Protein AF-A0A1J1AF05-F1 (afdb_monomer_lite)

Secondary structure (DSSP, 8-state):
------PPP------SB-EEEEES---TT-EEEEEEEETTEE--S-EEEETTTEEEE--TTSEEEEEPPSSSEEEEEEEEEEEEEEEEE--SS------------S-TTTB-EEEEEE---TT-EEEEEEEETTEE--S-EEEETTEEEEE--TTSEEEEEPPSSSEEEEEEEEEEEEEEEEE-------SS---S-B-EEEEEE--STT-EEEEEEE-TTS-B-TT-EEEETTEEEEE--TTSEEEEE--SSSEEEEEEE-SS-EEEEEEE---S-----S--------------------------

Foldseek 3Di:
DDDDDPDPPPDPPPPFAWDKDWDWDQDAQDKIKIFTDTPNQGPAQWWKDWVNPDTDGAHPRNMDIDTRHLDQKTKMKTKAKAKEKDKFFQDPDDDPPPPPPPPPVDPLSRYWDWDWADHLHAFDKIKIATDHPNAADWQWFKDKQNHTDGTAHPRNIDIDTRHPDRMIMMMTIDIHIYMDMFGHPNPPPPVPDPPDAEWDWDWDWDLDAFTKIKIATADPVRQTDWQWFKAWPNHTPGTAHPRRIDIDTRHPDQKTKIWTHDDPYIYIGIDGNPDPPPPDDDDDDDDDDPDDDDDDDDDDDDDDDDDD

Sequence (308 aa):
MDNGEQGPADGIETDGAVNITVDGTVTLGETVTLTASRDGEPVRFAAVSVNGEDTYETDENGTIAVTVPDDDEFEVEVEAEREGELEIPLADEDTEATEDDDMDESDEDESLDLGVDGNASVGENVTITATHAEYPVAGAAVSVNGEHVGTTDSSGTITVTVPEADEFEVEVEYEAAGELEIPLESAEEDDDADEEGQIDLVVEGTLEPGANLSVTALDADGNAISNATVSVNDEPVGETGENGTLTVTVPVDDELEIEVTHADRDGELSVDFEDAADEHDHDDEDDEYEEDGDEEADDDDDAAGSED

Structure (mmCIF, N/CA/C/O backbone):
data_AF-A0A1J1AF05-F1
#
_entry.id   AF-A0A1J1AF05-F1
#
loop_
_atom_site.group_PDB
_atom_site.id
_atom_site.type_symbol
_atom_site.label_atom_id
_atom_site.label_alt_id
_atom_site.label_comp_id
_atom_site.label_asym_id
_atom_site.label_entity_id
_atom_site.label_seq_id
_atom_site.pdbx_PDB_ins_code
_atom_site.Cartn_x
_atom_site.Cartn_y
_atom_site.Cartn_z
_atom_site.occupancy
_atom_site.B_iso_or_equiv
_atom_site.auth_seq_id
_atom_site.auth_comp_id
_atom_site.auth_asym_id
_atom_site.auth_atom_id
_atom_site.pdbx_PDB_model_num
ATOM 1 N N . MET A 1 1 ? -30.847 -31.388 -30.657 1.00 47.19 1 MET A N 1
ATOM 2 C CA . MET A 1 1 ? -29.546 -31.917 -30.214 1.00 47.19 1 MET A CA 1
ATOM 3 C C . MET A 1 1 ? -28.522 -31.214 -31.068 1.00 47.19 1 MET A C 1
ATOM 5 O O . MET A 1 1 ? -28.403 -31.594 -32.222 1.00 47.19 1 MET A O 1
ATOM 9 N N . ASP A 1 2 ? -28.002 -30.117 -30.529 1.00 42.03 2 ASP A N 1
ATOM 10 C CA . ASP A 1 2 ? -26.780 -29.374 -30.888 1.00 42.03 2 ASP A CA 1
ATOM 11 C C . ASP A 1 2 ? -26.838 -28.130 -29.981 1.00 42.03 2 ASP A C 1
ATOM 13 O O . ASP A 1 2 ? -27.711 -27.289 -30.174 1.00 42.03 2 ASP A O 1
ATOM 17 N N . ASN A 1 3 ? -26.478 -28.297 -28.708 1.00 37.22 3 ASN A N 1
ATOM 18 C CA . ASN A 1 3 ? -25.150 -28.101 -28.117 1.00 37.22 3 ASN A CA 1
ATOM 19 C C . ASN A 1 3 ? -24.780 -26.615 -28.106 1.00 37.22 3 ASN A C 1
ATOM 21 O O . ASN A 1 3 ? -24.383 -26.061 -29.121 1.00 37.22 3 ASN A O 1
ATOM 25 N N . GLY A 1 4 ? -25.020 -25.990 -26.951 1.00 32.91 4 GLY A N 1
ATOM 26 C CA . GLY A 1 4 ? -24.712 -24.593 -26.708 1.00 32.91 4 GLY A CA 1
ATOM 27 C C . GLY A 1 4 ? -23.210 -24.366 -26.717 1.00 32.91 4 GLY A C 1
ATOM 28 O O . GLY A 1 4 ? -22.470 -25.036 -26.000 1.00 32.91 4 GLY A O 1
ATOM 29 N N . GLU A 1 5 ? -22.793 -23.404 -27.522 1.00 36.12 5 GLU A N 1
ATOM 30 C CA . GLU A 1 5 ? -21.575 -22.648 -27.290 1.00 36.12 5 GLU A CA 1
ATOM 31 C C . GLU A 1 5 ? -21.964 -21.527 -26.323 1.00 36.12 5 GLU A C 1
ATOM 33 O O . GLU A 1 5 ? -22.542 -20.516 -26.714 1.00 36.12 5 GLU A O 1
ATOM 38 N N . GLN A 1 6 ? -21.750 -21.774 -25.029 1.00 36.88 6 GLN A N 1
ATOM 39 C CA . GLN A 1 6 ? -21.503 -20.684 -24.094 1.00 36.88 6 GLN A CA 1
ATOM 40 C C . GLN A 1 6 ? -20.094 -20.204 -24.435 1.00 36.88 6 GLN A C 1
ATOM 42 O O . GLN A 1 6 ? -19.130 -20.951 -24.253 1.00 36.88 6 GLN A O 1
ATOM 47 N N . GLY A 1 7 ? -19.999 -19.022 -25.045 1.00 32.19 7 GLY A N 1
ATOM 48 C CA . GLY A 1 7 ? -18.740 -18.284 -25.058 1.00 32.19 7 GLY A CA 1
ATOM 49 C C . GLY A 1 7 ? -18.329 -17.984 -23.613 1.00 32.19 7 GLY A C 1
ATOM 50 O O . GLY A 1 7 ? -19.203 -17.998 -22.739 1.00 32.19 7 GLY A O 1
ATOM 51 N N . PRO A 1 8 ? -17.030 -17.790 -23.336 1.00 34.06 8 PRO A N 1
ATOM 52 C CA . PRO A 1 8 ? -16.617 -17.316 -22.023 1.00 34.06 8 PRO A CA 1
ATOM 53 C C . PRO A 1 8 ? -17.400 -16.040 -21.701 1.00 34.06 8 PRO A C 1
ATOM 55 O O . PRO A 1 8 ? -17.605 -15.207 -22.585 1.00 34.06 8 PRO A O 1
ATOM 58 N N . ALA A 1 9 ? -17.908 -15.959 -20.471 1.00 35.72 9 ALA A N 1
ATOM 59 C CA . ALA A 1 9 ? -18.359 -14.698 -19.917 1.00 35.72 9 ALA A CA 1
ATOM 60 C C . ALA A 1 9 ? -17.183 -13.726 -20.044 1.00 35.72 9 ALA A C 1
ATOM 62 O O . ALA A 1 9 ? -16.078 -14.078 -19.630 1.00 35.72 9 ALA A O 1
ATOM 63 N N . ASP A 1 10 ? -17.421 -12.588 -20.692 1.00 31.70 10 ASP A N 1
ATOM 64 C CA . ASP A 1 10 ? -16.606 -11.392 -20.504 1.00 31.70 10 ASP A CA 1
ATOM 65 C C . ASP A 1 10 ? -16.428 -11.246 -18.990 1.00 31.70 10 ASP A C 1
ATOM 67 O O . ASP A 1 10 ? -17.415 -11.088 -18.266 1.00 31.70 10 ASP A O 1
ATOM 71 N N . GLY A 1 11 ? -15.199 -11.443 -18.515 1.00 25.45 11 GLY A N 1
ATOM 72 C CA . GLY A 1 11 ? -14.828 -10.943 -17.206 1.00 25.45 11 GLY A CA 1
ATOM 73 C C . GLY A 1 11 ? -14.913 -9.432 -17.308 1.00 25.45 11 GLY A C 1
ATOM 74 O O . GLY A 1 11 ? -14.414 -8.861 -18.274 1.00 25.45 11 GLY A O 1
ATOM 75 N N . ILE A 1 12 ? -15.594 -8.803 -16.362 1.00 26.52 12 ILE A N 1
ATOM 76 C CA . ILE A 1 12 ? -15.308 -7.406 -16.087 1.00 26.52 12 ILE A CA 1
ATOM 77 C C . ILE A 1 12 ? -13.909 -7.451 -15.463 1.00 26.52 12 ILE A C 1
ATOM 79 O O . ILE A 1 12 ? -13.742 -7.950 -14.353 1.00 26.52 12 ILE A O 1
ATOM 83 N N . GLU A 1 13 ? -12.892 -7.130 -16.257 1.00 27.45 13 GLU A N 1
ATOM 84 C CA . GLU A 1 13 ? -11.556 -6.818 -15.761 1.00 27.45 13 GLU A CA 1
ATOM 85 C C . GLU A 1 13 ? -11.669 -5.375 -15.255 1.00 27.45 13 GLU A C 1
ATOM 87 O O . GLU A 1 13 ? -11.835 -4.465 -16.066 1.00 27.45 13 GLU A O 1
ATOM 92 N N . THR A 1 14 ? -11.697 -5.171 -13.936 1.00 35.56 14 THR A N 1
ATOM 93 C CA . THR A 1 14 ? -11.481 -3.841 -13.361 1.00 35.56 14 THR A CA 1
ATOM 94 C C . THR A 1 14 ? -10.010 -3.516 -13.594 1.00 35.56 14 THR A C 1
ATOM 96 O O . THR A 1 14 ? -9.105 -4.154 -13.053 1.00 35.56 14 THR A O 1
ATOM 99 N N . ASP A 1 15 ? -9.757 -2.619 -14.541 1.00 40.84 15 ASP A N 1
ATOM 100 C CA . ASP A 1 15 ? -8.409 -2.218 -14.918 1.00 40.84 15 ASP A CA 1
ATOM 101 C C . ASP A 1 15 ? -7.809 -1.407 -13.757 1.00 40.84 15 ASP A C 1
ATOM 103 O O . ASP A 1 15 ? -8.201 -0.278 -13.500 1.00 40.84 15 ASP A O 1
ATOM 107 N N . GLY A 1 16 ? -6.898 -2.007 -12.992 1.00 50.12 16 GLY A N 1
ATOM 108 C CA . GLY A 1 16 ? -5.904 -1.245 -12.238 1.00 50.12 16 GLY A CA 1
ATOM 109 C C . GLY A 1 16 ? -6.247 -0.705 -10.848 1.00 50.12 16 GLY A C 1
ATOM 110 O O . GLY A 1 16 ? -5.341 -0.136 -10.240 1.00 50.12 16 GLY A O 1
ATOM 111 N N . ALA A 1 17 ? -7.447 -0.932 -10.311 1.00 66.38 17 ALA A N 1
ATOM 112 C CA . ALA A 1 17 ? -7.797 -0.453 -8.971 1.00 66.38 17 ALA A CA 1
ATOM 113 C C . ALA A 1 17 ? -6.901 -1.067 -7.876 1.00 66.38 17 ALA A C 1
ATOM 115 O O . ALA A 1 17 ? -6.669 -2.283 -7.823 1.00 66.38 17 ALA A O 1
ATOM 116 N N . VAL A 1 18 ? -6.380 -0.215 -6.995 1.00 79.12 18 VAL A N 1
ATOM 117 C CA . VAL A 1 18 ? -5.630 -0.625 -5.807 1.00 79.12 18 VAL A CA 1
ATOM 118 C C . VAL A 1 18 ? -6.604 -1.179 -4.776 1.00 79.12 18 VAL A C 1
ATOM 120 O O . VAL A 1 18 ? -7.493 -0.489 -4.297 1.00 79.12 18 VAL A O 1
ATOM 123 N N . ASN A 1 19 ? -6.402 -2.432 -4.384 1.00 77.06 19 ASN A N 1
ATOM 124 C CA . ASN A 1 19 ? -7.123 -3.053 -3.288 1.00 77.06 19 ASN A CA 1
ATOM 125 C C . ASN A 1 19 ? -6.476 -2.657 -1.954 1.00 77.06 19 ASN A C 1
ATOM 127 O O . ASN A 1 19 ? -5.358 -3.100 -1.649 1.00 77.06 19 ASN A O 1
ATOM 131 N N . ILE A 1 20 ? -7.206 -1.893 -1.143 1.00 80.50 20 ILE A N 1
ATOM 132 C CA . ILE A 1 20 ? -6.799 -1.457 0.196 1.00 80.50 20 ILE A CA 1
ATOM 133 C C . ILE A 1 20 ? -7.435 -2.385 1.242 1.00 80.50 20 ILE A C 1
ATOM 135 O O . ILE A 1 20 ? -8.634 -2.641 1.221 1.00 80.50 20 ILE A O 1
ATOM 139 N N . THR A 1 21 ? -6.640 -2.919 2.171 1.00 75.69 21 THR A N 1
ATOM 140 C CA . THR A 1 21 ? -7.138 -3.750 3.284 1.00 75.69 21 THR A CA 1
ATOM 141 C C . THR A 1 21 ? -6.702 -3.198 4.627 1.00 75.69 21 THR A C 1
ATOM 143 O O . THR A 1 21 ? -5.533 -2.845 4.777 1.00 75.69 21 THR A O 1
ATOM 146 N N . VAL A 1 22 ? -7.584 -3.238 5.623 1.00 82.19 22 VAL A N 1
ATOM 147 C CA . VAL A 1 22 ? -7.280 -2.851 7.006 1.00 82.19 22 VAL A CA 1
ATOM 148 C C . VAL A 1 22 ? -6.943 -4.084 7.854 1.00 82.19 22 VAL A C 1
ATOM 150 O O . VAL A 1 22 ? -7.692 -5.058 7.875 1.00 82.19 22 VAL A O 1
ATOM 153 N N . ASP A 1 23 ? -5.824 -4.042 8.576 1.00 75.69 23 ASP A N 1
ATOM 154 C CA . ASP A 1 23 ? -5.439 -5.000 9.615 1.00 75.69 23 ASP A CA 1
ATOM 155 C C . ASP A 1 23 ? -5.691 -4.393 11.003 1.00 75.69 23 ASP A C 1
ATOM 157 O O . ASP A 1 23 ? -5.148 -3.339 11.358 1.00 75.69 23 ASP A O 1
ATOM 161 N N . GLY A 1 24 ? -6.509 -5.087 11.796 1.00 61.81 24 GLY A N 1
ATOM 162 C CA . GLY A 1 24 ? -6.908 -4.669 13.138 1.00 61.81 24 GLY A CA 1
ATOM 163 C C . GLY A 1 24 ? -8.294 -4.024 13.195 1.00 61.81 24 GLY A C 1
ATOM 164 O O . GLY A 1 24 ? -9.085 -4.110 12.262 1.00 61.81 24 GLY A O 1
ATOM 165 N N . THR A 1 25 ? -8.612 -3.428 14.342 1.00 50.16 25 THR A N 1
ATOM 166 C CA . THR A 1 25 ? -9.887 -2.748 14.596 1.00 50.16 25 THR A CA 1
ATOM 167 C C . THR A 1 25 ? -9.787 -1.274 14.246 1.00 50.16 25 THR A C 1
ATOM 169 O O . THR A 1 25 ? -8.931 -0.579 14.789 1.00 50.16 25 THR A O 1
ATOM 172 N N . VAL A 1 26 ? -10.697 -0.780 13.409 1.00 69.25 26 VAL A N 1
ATOM 173 C CA . VAL A 1 26 ? -10.865 0.658 13.174 1.00 69.25 26 VAL A CA 1
ATOM 174 C C . VAL A 1 26 ? -11.546 1.245 14.407 1.00 69.25 26 VAL A C 1
ATOM 176 O O . VAL A 1 26 ? -12.713 0.987 14.668 1.00 69.25 26 VAL A O 1
ATOM 179 N N . THR A 1 27 ? -10.779 1.938 15.244 1.00 65.19 27 THR A N 1
ATOM 180 C CA . THR A 1 27 ? -11.272 2.624 16.446 1.00 65.19 27 THR A CA 1
ATOM 181 C C . THR A 1 27 ? -10.818 4.069 16.375 1.00 65.19 27 THR A C 1
ATOM 183 O O . THR A 1 27 ? -9.631 4.303 16.150 1.00 65.19 27 THR A O 1
ATOM 186 N N . LEU A 1 28 ? -11.733 5.015 16.595 1.00 72.50 28 LEU A N 1
ATOM 187 C CA . LEU A 1 28 ? -11.446 6.453 16.575 1.00 72.50 28 LEU A CA 1
ATOM 188 C C . LEU A 1 28 ? -10.204 6.786 17.413 1.00 72.50 28 LEU A C 1
ATOM 190 O O . LEU A 1 28 ? -10.061 6.343 18.561 1.00 72.50 28 LEU A O 1
ATOM 194 N N . GLY A 1 29 ? -9.271 7.524 16.818 1.00 72.06 29 GLY A N 1
ATOM 195 C CA . GLY A 1 29 ? -8.016 7.923 17.450 1.00 72.06 29 GLY A CA 1
ATOM 196 C C . GLY A 1 29 ? -7.005 6.791 17.694 1.00 72.06 29 GLY A C 1
ATOM 197 O O . GLY A 1 29 ? -5.936 7.049 18.264 1.00 72.06 29 GLY A O 1
ATOM 198 N N . GLU A 1 30 ? -7.292 5.548 17.290 1.00 78.06 30 GLU A N 1
ATOM 199 C CA . GLU A 1 30 ? -6.337 4.433 17.294 1.00 78.06 30 GLU A CA 1
ATOM 200 C C . GLU A 1 30 ? -5.592 4.333 15.953 1.00 78.06 30 GLU A C 1
ATOM 202 O O . GLU A 1 30 ? -6.023 4.843 14.925 1.00 78.06 30 GLU A O 1
ATOM 207 N N . THR A 1 31 ? -4.417 3.701 15.961 1.00 78.94 31 THR A N 1
ATOM 208 C CA . THR A 1 31 ? -3.637 3.447 14.746 1.00 78.94 31 THR A CA 1
ATOM 209 C C . THR A 1 31 ? -3.970 2.074 14.173 1.00 78.94 31 THR A C 1
ATOM 211 O O . THR A 1 31 ? -3.777 1.067 14.856 1.00 78.94 31 THR A O 1
ATOM 214 N N . VAL A 1 32 ? -4.359 2.035 12.902 1.00 83.88 32 VAL A N 1
ATOM 215 C CA . VAL A 1 32 ? -4.575 0.809 12.120 1.00 83.88 32 VAL A CA 1
ATOM 216 C C . VAL A 1 32 ? -3.472 0.622 11.085 1.00 83.88 32 VAL A C 1
ATOM 218 O O . VAL A 1 32 ? -2.786 1.577 10.720 1.00 83.88 32 VAL A O 1
ATOM 221 N N . THR A 1 33 ? -3.268 -0.615 10.625 1.00 86.50 33 THR A N 1
ATOM 222 C CA . THR A 1 33 ? -2.335 -0.901 9.523 1.00 86.50 33 THR A CA 1
ATOM 223 C C . THR A 1 33 ? -3.123 -1.174 8.253 1.00 86.50 33 THR A C 1
ATOM 225 O O . THR A 1 33 ? -3.929 -2.092 8.221 1.00 86.50 33 THR A O 1
ATOM 228 N N . LEU A 1 34 ? -2.881 -0.409 7.200 1.00 87.19 34 LEU A N 1
ATOM 229 C CA . LEU A 1 34 ? -3.445 -0.616 5.875 1.00 87.19 34 LEU A CA 1
ATOM 230 C C . LEU A 1 34 ? -2.445 -1.357 4.990 1.00 87.19 34 LEU A C 1
ATOM 232 O O . LEU A 1 34 ? -1.236 -1.215 5.167 1.00 87.19 34 LEU A O 1
ATOM 236 N N . THR A 1 35 ? -2.942 -2.134 4.034 1.00 86.44 35 THR A N 1
ATOM 237 C CA . THR A 1 35 ? -2.150 -2.755 2.966 1.00 86.44 35 THR A CA 1
ATOM 238 C C . THR A 1 35 ? -2.764 -2.397 1.622 1.00 86.44 35 THR A C 1
ATOM 240 O O . THR A 1 35 ? -3.934 -2.687 1.402 1.00 86.44 35 THR A O 1
ATOM 243 N N . ALA A 1 36 ? -1.975 -1.812 0.729 1.00 87.06 36 ALA A N 1
ATOM 244 C CA . ALA A 1 36 ? -2.341 -1.492 -0.642 1.00 87.06 36 ALA A CA 1
ATOM 245 C C . ALA A 1 36 ? -1.726 -2.518 -1.603 1.00 87.06 36 ALA A C 1
ATOM 247 O O . ALA A 1 36 ? -0.517 -2.782 -1.576 1.00 87.06 36 ALA A O 1
ATOM 248 N N . SER A 1 37 ? -2.546 -3.108 -2.470 1.00 86.25 37 SER A N 1
ATOM 249 C CA . SER A 1 37 ? -2.092 -4.103 -3.448 1.00 86.25 37 SER A CA 1
ATOM 250 C C . SER A 1 37 ? -2.835 -4.002 -4.777 1.00 86.25 37 SER A C 1
ATOM 252 O O . SER A 1 37 ? -4.030 -3.749 -4.795 1.00 86.25 37 SER A O 1
ATOM 254 N N . ARG A 1 38 ? -2.143 -4.240 -5.892 1.00 84.69 38 ARG A N 1
ATOM 255 C CA . ARG A 1 38 ? -2.706 -4.295 -7.249 1.00 84.69 38 ARG A CA 1
ATOM 256 C C . ARG A 1 38 ? -2.350 -5.643 -7.867 1.00 84.69 38 ARG A C 1
ATOM 258 O O . ARG A 1 38 ? -1.188 -6.032 -7.839 1.00 84.69 38 ARG A O 1
ATOM 265 N N . ASP A 1 39 ? -3.340 -6.384 -8.364 1.00 80.81 39 ASP A N 1
ATOM 266 C CA . ASP A 1 39 ? -3.172 -7.763 -8.878 1.00 80.81 39 ASP A CA 1
ATOM 267 C C . ASP A 1 39 ? -2.431 -8.711 -7.896 1.00 80.81 39 ASP A C 1
ATOM 269 O O . ASP A 1 39 ? -1.730 -9.648 -8.274 1.00 80.81 39 ASP A O 1
ATOM 273 N N . GLY A 1 40 ? -2.565 -8.466 -6.585 1.00 80.56 40 GLY A N 1
ATOM 274 C CA . GLY A 1 40 ? -1.868 -9.223 -5.538 1.00 80.56 40 GLY A CA 1
ATOM 275 C C . GLY A 1 40 ? -0.391 -8.855 -5.335 1.00 80.56 40 GLY A C 1
ATOM 276 O O . GLY A 1 40 ? 0.284 -9.491 -4.519 1.00 80.56 40 GLY A O 1
ATOM 277 N N . GLU A 1 41 ? 0.113 -7.835 -6.029 1.00 84.25 41 GLU A N 1
ATOM 278 C CA . GLU A 1 41 ? 1.433 -7.241 -5.812 1.00 84.25 41 GLU A CA 1
ATOM 279 C C . GLU A 1 41 ? 1.321 -5.984 -4.934 1.00 84.25 41 GLU A C 1
ATOM 281 O O . GLU A 1 41 ? 0.370 -5.216 -5.076 1.00 84.25 41 GLU A O 1
ATOM 286 N N . PRO A 1 42 ? 2.253 -5.754 -3.994 1.00 88.44 42 PRO A N 1
ATOM 287 C CA . PRO A 1 42 ? 2.178 -4.604 -3.099 1.00 88.44 42 PRO A CA 1
ATOM 288 C C . PRO A 1 42 ? 2.416 -3.295 -3.856 1.00 88.44 42 PRO A C 1
ATOM 290 O O . PRO A 1 42 ? 3.405 -3.172 -4.584 1.00 88.44 42 PRO A O 1
ATOM 293 N N . VAL A 1 43 ? 1.565 -2.297 -3.618 1.00 89.44 43 VAL A N 1
ATOM 294 C CA . VAL A 1 43 ? 1.770 -0.937 -4.129 1.00 89.44 43 VAL A CA 1
ATOM 295 C C . VAL A 1 43 ? 2.679 -0.207 -3.145 1.00 89.44 43 VAL A C 1
ATOM 297 O O . VAL A 1 43 ? 2.241 0.256 -2.094 1.00 89.44 43 VAL A O 1
ATOM 300 N N . ARG A 1 44 ? 3.977 -0.197 -3.449 1.00 90.19 44 ARG A N 1
ATOM 301 C CA . ARG A 1 44 ? 5.035 0.352 -2.585 1.00 90.19 44 ARG A CA 1
ATOM 302 C C . ARG A 1 44 ? 5.209 1.847 -2.808 1.00 90.19 44 ARG A C 1
ATOM 304 O O . ARG A 1 44 ? 5.002 2.297 -3.934 1.00 90.19 44 ARG A O 1
ATOM 311 N N . PHE A 1 45 ? 5.680 2.557 -1.785 1.00 89.25 45 PHE A N 1
ATOM 312 C CA . PHE A 1 45 ? 6.055 3.975 -1.840 1.00 89.25 45 PHE A CA 1
ATOM 313 C C . PHE A 1 45 ? 4.964 4.856 -2.465 1.00 89.25 45 PHE A C 1
ATOM 315 O O . PHE A 1 45 ? 5.258 5.764 -3.233 1.00 89.25 45 PHE A O 1
ATOM 322 N N . ALA A 1 46 ? 3.700 4.493 -2.247 1.00 89.12 46 ALA A N 1
ATOM 323 C CA . ALA A 1 46 ? 2.539 5.204 -2.764 1.00 89.12 46 ALA A CA 1
ATOM 324 C C . ALA A 1 46 ? 2.124 6.279 -1.775 1.00 89.12 46 ALA A C 1
ATOM 326 O O . ALA A 1 46 ? 2.130 6.010 -0.571 1.00 89.12 46 ALA A O 1
ATOM 327 N N . ALA A 1 47 ? 1.728 7.442 -2.279 1.00 89.56 47 ALA A N 1
ATOM 328 C CA . ALA A 1 47 ? 1.091 8.461 -1.470 1.00 89.56 47 ALA A CA 1
ATOM 329 C C . ALA A 1 47 ? -0.253 7.928 -0.965 1.00 89.56 47 ALA A C 1
ATOM 331 O O . ALA A 1 47 ? -0.986 7.260 -1.693 1.00 89.56 47 ALA A O 1
ATOM 332 N N . VAL A 1 48 ? -0.551 8.189 0.302 1.00 89.88 48 VAL A N 1
ATOM 333 C CA . VAL A 1 48 ? -1.815 7.806 0.926 1.00 89.88 48 VAL A CA 1
ATOM 334 C C . VAL A 1 48 ? -2.403 9.025 1.611 1.00 89.88 48 VAL A C 1
ATOM 336 O O . VAL A 1 48 ? -1.781 9.549 2.535 1.00 89.88 48 VAL A O 1
ATOM 339 N N . SER A 1 49 ? -3.582 9.457 1.189 1.00 86.56 49 SER A N 1
ATOM 340 C CA . SER A 1 49 ? -4.327 10.542 1.823 1.00 86.56 49 SER A CA 1
ATOM 341 C C . SER A 1 49 ? -5.386 9.965 2.754 1.00 86.56 49 SER A C 1
ATOM 343 O O . SER A 1 49 ? -6.044 8.988 2.410 1.00 86.56 49 SER A O 1
ATOM 345 N N . VAL A 1 50 ? -5.542 10.547 3.944 1.00 87.12 50 VAL A N 1
ATOM 346 C CA . VAL A 1 50 ? -6.659 10.245 4.854 1.00 87.12 50 VAL A CA 1
ATOM 347 C C . VAL A 1 50 ? -7.537 11.484 4.987 1.00 87.12 50 VAL A C 1
ATOM 349 O O . VAL A 1 50 ? -7.023 12.547 5.356 1.00 87.12 50 VAL A O 1
ATOM 352 N N . ASN A 1 51 ? -8.832 11.354 4.673 1.00 82.38 51 ASN A N 1
ATOM 353 C CA . ASN A 1 51 ? -9.826 12.441 4.628 1.00 82.38 51 ASN A CA 1
ATOM 354 C C . ASN A 1 51 ? -9.301 13.707 3.910 1.00 82.38 51 ASN A C 1
ATOM 356 O O . ASN A 1 51 ? -9.507 14.836 4.367 1.00 82.38 51 ASN A O 1
ATOM 360 N N . GLY A 1 52 ? -8.509 13.528 2.847 1.00 80.50 52 GLY A N 1
ATOM 361 C CA . GLY A 1 52 ? -7.882 14.610 2.080 1.00 80.50 52 GLY A CA 1
ATOM 362 C C . GLY A 1 52 ? -6.906 15.537 2.834 1.00 80.50 52 GLY A C 1
ATOM 363 O O . GLY A 1 52 ? -6.514 16.567 2.275 1.00 80.50 52 GLY A O 1
ATOM 364 N N . GLU A 1 53 ? -6.510 15.244 4.084 1.00 74.81 53 GLU A N 1
ATOM 365 C CA . GLU A 1 53 ? -5.681 16.155 4.902 1.00 74.81 53 GLU A CA 1
ATOM 366 C C . GLU A 1 53 ? -4.306 15.577 5.290 1.00 74.81 53 GLU A C 1
ATOM 368 O O . GLU A 1 53 ? -3.302 16.299 5.239 1.00 74.81 53 GLU A O 1
ATOM 373 N N . ASP A 1 54 ? -4.223 14.291 5.644 1.00 73.06 54 ASP A N 1
ATOM 374 C CA . ASP A 1 54 ? -2.971 13.648 6.064 1.00 73.06 54 ASP A CA 1
ATOM 375 C C . ASP A 1 54 ? -2.331 12.844 4.930 1.00 73.06 54 ASP A C 1
ATOM 377 O O . ASP A 1 54 ? -2.922 11.886 4.448 1.00 73.06 54 ASP A O 1
ATOM 381 N N . THR A 1 55 ? -1.088 13.173 4.564 1.00 79.62 55 THR A N 1
ATOM 382 C CA . THR A 1 55 ? -0.319 12.433 3.551 1.00 79.62 55 THR A CA 1
ATOM 383 C C . THR A 1 55 ? 0.674 11.470 4.206 1.00 79.62 55 THR A C 1
ATOM 385 O O . THR A 1 55 ? 1.640 11.895 4.857 1.00 79.62 55 THR A O 1
ATOM 388 N N . TYR A 1 56 ? 0.456 10.178 4.008 1.00 88.44 56 TYR A N 1
ATOM 389 C CA . TYR A 1 56 ? 1.336 9.074 4.373 1.00 88.44 56 TYR A CA 1
ATOM 390 C C . TYR A 1 56 ? 1.962 8.441 3.124 1.00 88.44 56 TYR A C 1
ATOM 392 O O . TYR A 1 56 ? 1.631 8.805 2.001 1.00 88.44 56 TYR A O 1
ATOM 400 N N . GLU A 1 57 ? 2.868 7.484 3.326 1.00 90.25 57 GLU A N 1
ATOM 401 C CA . GLU A 1 57 ? 3.491 6.732 2.237 1.00 90.25 57 GLU A CA 1
ATOM 402 C C . GLU A 1 57 ? 3.554 5.241 2.583 1.00 90.25 57 GLU A C 1
ATOM 404 O O . GLU A 1 57 ? 3.928 4.886 3.707 1.00 90.25 57 GLU A O 1
ATOM 409 N N . THR A 1 58 ? 3.202 4.360 1.643 1.00 92.38 58 THR A N 1
ATOM 410 C CA . THR A 1 58 ? 3.321 2.908 1.849 1.00 92.38 58 THR A CA 1
ATOM 411 C C . THR A 1 58 ? 4.777 2.436 1.852 1.00 92.38 58 THR A C 1
ATOM 413 O O . THR A 1 58 ? 5.615 2.915 1.096 1.00 92.38 58 THR A O 1
ATOM 416 N N . ASP A 1 59 ? 5.109 1.441 2.675 1.00 91.56 59 ASP A N 1
ATOM 417 C CA . ASP A 1 59 ? 6.464 0.881 2.726 1.00 91.56 59 ASP A CA 1
ATOM 418 C C . ASP A 1 59 ? 6.741 -0.182 1.636 1.00 91.56 59 ASP A C 1
ATOM 420 O O . ASP A 1 59 ? 5.930 -0.441 0.745 1.00 91.56 59 ASP A O 1
ATOM 424 N N . GLU A 1 60 ? 7.902 -0.847 1.713 1.00 89.81 60 GLU A N 1
ATOM 425 C CA . GLU A 1 60 ? 8.343 -1.900 0.780 1.00 89.81 60 GLU A CA 1
ATOM 426 C C . GLU A 1 60 ? 7.369 -3.096 0.654 1.00 89.81 60 GLU A C 1
ATOM 428 O O . GLU A 1 60 ? 7.426 -3.859 -0.318 1.00 89.81 60 GLU A O 1
ATOM 433 N N . ASN A 1 61 ? 6.474 -3.280 1.626 1.00 89.06 61 ASN A N 1
ATOM 434 C CA . ASN A 1 61 ? 5.443 -4.319 1.632 1.00 89.06 61 ASN A CA 1
ATOM 435 C C . ASN A 1 61 ? 4.068 -3.799 1.186 1.00 89.06 61 ASN A C 1
ATOM 437 O O . ASN A 1 61 ? 3.107 -4.563 1.228 1.00 89.06 61 ASN A O 1
ATOM 441 N N . GLY A 1 62 ? 3.965 -2.533 0.767 1.00 89.06 62 GLY A N 1
ATOM 442 C CA . GLY A 1 62 ? 2.692 -1.881 0.464 1.00 89.06 62 GLY A CA 1
ATOM 443 C C . GLY A 1 62 ? 1.854 -1.598 1.711 1.00 89.06 62 GLY A C 1
ATOM 444 O O . GLY A 1 62 ? 0.648 -1.419 1.602 1.00 89.06 62 GLY A O 1
ATOM 445 N N . THR A 1 63 ? 2.463 -1.601 2.900 1.00 91.38 63 THR A N 1
ATOM 446 C CA . THR A 1 63 ? 1.773 -1.353 4.171 1.00 91.38 63 THR A CA 1
ATOM 447 C C . THR A 1 63 ? 1.951 0.077 4.662 1.00 91.38 63 THR A C 1
ATOM 449 O O . THR A 1 63 ? 2.959 0.718 4.381 1.00 91.38 63 THR A O 1
ATOM 452 N N . ILE A 1 64 ? 0.983 0.583 5.423 1.00 93.31 64 ILE A N 1
ATOM 453 C CA . ILE A 1 64 ? 1.077 1.885 6.088 1.00 93.31 64 ILE A CA 1
ATOM 454 C C . ILE A 1 64 ? 0.299 1.882 7.400 1.00 93.31 64 ILE A C 1
ATOM 456 O O . ILE A 1 64 ? -0.768 1.295 7.497 1.00 93.31 64 ILE A O 1
ATOM 460 N N . ALA A 1 65 ? 0.839 2.519 8.435 1.00 90.44 65 ALA A N 1
ATOM 461 C CA . ALA A 1 65 ? 0.137 2.717 9.696 1.00 90.44 65 ALA A CA 1
ATOM 462 C C . ALA A 1 65 ? -0.458 4.129 9.739 1.00 90.44 65 ALA A C 1
ATOM 464 O O . ALA A 1 65 ? 0.297 5.103 9.767 1.00 90.44 65 ALA A O 1
ATOM 465 N N . VAL A 1 66 ? -1.785 4.228 9.787 1.00 87.19 66 VAL A N 1
ATOM 466 C CA . VAL A 1 66 ? -2.518 5.503 9.827 1.00 87.19 66 VAL A CA 1
ATOM 467 C C . VAL A 1 66 ? -3.355 5.595 11.094 1.00 87.19 66 VAL A C 1
ATOM 469 O O . VAL A 1 66 ? -3.726 4.578 11.682 1.00 87.19 66 VAL A O 1
ATOM 472 N N . THR A 1 67 ? -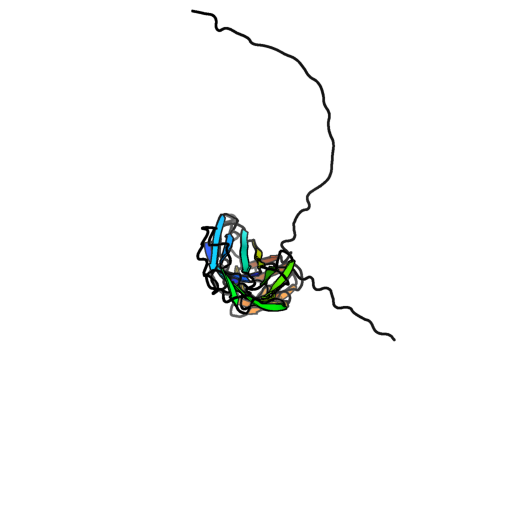3.602 6.814 11.566 1.00 85.75 67 THR A N 1
ATOM 473 C CA . THR A 1 67 ? -4.492 7.029 12.716 1.00 85.75 67 THR A CA 1
ATOM 474 C C . THR A 1 67 ? -5.904 7.222 12.201 1.00 85.75 67 THR A C 1
ATOM 476 O O . THR A 1 67 ? -6.107 8.028 11.302 1.00 85.75 67 THR A O 1
ATOM 479 N N . VAL A 1 68 ? -6.853 6.486 12.769 1.00 81.38 68 VAL A N 1
ATOM 480 C CA . VAL A 1 68 ? -8.270 6.639 12.451 1.00 81.38 68 VAL A CA 1
ATOM 481 C C . VAL A 1 68 ? -8.717 8.021 12.948 1.00 81.38 68 VAL A C 1
ATOM 483 O O . VAL A 1 68 ? -8.483 8.327 14.126 1.00 81.38 68 VAL A O 1
ATOM 486 N N . PRO A 1 69 ? -9.302 8.865 12.084 1.00 77.00 69 PRO A N 1
ATOM 487 C CA . PRO A 1 69 ? -9.774 10.192 12.461 1.00 77.00 69 PRO A CA 1
ATOM 488 C C . PRO A 1 69 ? -10.899 10.106 13.505 1.00 77.00 69 PRO A C 1
ATOM 490 O O . PRO A 1 69 ? -11.525 9.066 13.681 1.00 77.00 69 PRO A O 1
ATOM 493 N N . ASP A 1 70 ? -11.122 11.200 14.233 1.00 78.25 70 ASP A N 1
ATOM 494 C CA . ASP A 1 70 ? -12.258 11.386 15.155 1.00 78.25 70 ASP A CA 1
ATOM 495 C C . ASP A 1 70 ? -13.399 12.095 14.386 1.00 78.25 70 ASP A C 1
ATOM 497 O O . ASP A 1 70 ? -13.903 13.137 14.808 1.00 78.25 70 ASP A O 1
ATOM 501 N N . ASP A 1 71 ? -13.737 11.567 13.211 1.00 74.25 71 ASP A N 1
ATOM 502 C CA . ASP A 1 71 ? -14.771 12.072 12.302 1.00 74.25 71 ASP A CA 1
ATOM 503 C C . ASP A 1 71 ? -15.743 10.934 11.948 1.00 74.25 71 ASP A C 1
ATOM 505 O O . ASP A 1 71 ? -15.470 9.768 12.236 1.00 74.25 71 ASP A O 1
ATOM 509 N N . ASP A 1 72 ? -16.877 11.274 11.334 1.00 70.44 72 ASP A N 1
ATOM 510 C CA . ASP A 1 72 ? -17.942 10.322 10.973 1.00 70.44 72 ASP A CA 1
ATOM 511 C C . ASP A 1 72 ? -17.584 9.432 9.762 1.00 70.44 72 ASP A C 1
ATOM 513 O O . ASP A 1 72 ? -18.333 8.535 9.379 1.00 70.44 72 ASP A O 1
ATOM 517 N N . GLU A 1 73 ? -16.432 9.681 9.145 1.00 71.44 73 GLU A N 1
ATOM 518 C CA . GLU A 1 73 ? -15.935 8.983 7.965 1.00 71.44 73 GLU A CA 1
ATOM 519 C C . GLU A 1 73 ? -14.416 8.804 8.049 1.00 71.44 73 GLU A C 1
ATOM 521 O O . GLU A 1 73 ? -13.671 9.673 8.523 1.00 71.44 73 GLU A O 1
ATOM 526 N N . PHE A 1 74 ? -13.960 7.639 7.599 1.00 78.19 74 PHE A N 1
ATOM 527 C CA . PHE A 1 74 ? -12.558 7.319 7.392 1.00 78.19 74 PHE A CA 1
ATOM 528 C C . PHE A 1 74 ? -12.352 6.958 5.925 1.00 78.19 74 PHE A C 1
ATOM 530 O O . PHE A 1 74 ? -12.494 5.803 5.523 1.00 78.19 74 PHE A O 1
ATOM 537 N N . GLU A 1 75 ? -12.035 7.983 5.145 1.00 78.50 75 GLU A N 1
ATOM 538 C CA . GLU A 1 75 ? -11.690 7.919 3.733 1.00 78.50 75 GLU A CA 1
ATOM 539 C C . GLU A 1 75 ? -10.173 7.781 3.587 1.00 78.50 75 GLU A C 1
ATOM 541 O O . GLU A 1 75 ? -9.389 8.502 4.216 1.00 78.50 75 GLU A O 1
ATOM 546 N N . VAL A 1 76 ? -9.753 6.827 2.763 1.00 83.31 76 VAL A N 1
ATOM 547 C CA . VAL A 1 76 ? -8.357 6.580 2.420 1.00 83.31 76 VAL A CA 1
ATOM 548 C C . VAL A 1 76 ? -8.219 6.530 0.910 1.00 83.31 76 VAL A C 1
ATOM 550 O O . VAL A 1 76 ? -8.756 5.633 0.268 1.00 83.31 76 VAL A O 1
ATOM 553 N N . GLU A 1 77 ? -7.398 7.413 0.363 1.00 83.81 77 GLU A N 1
ATOM 554 C CA . GLU A 1 77 ? -7.022 7.424 -1.050 1.00 83.81 77 GLU A CA 1
ATOM 555 C C . GLU A 1 77 ? -5.560 6.989 -1.173 1.00 83.81 77 GLU A C 1
ATOM 557 O O . GLU A 1 77 ? -4.707 7.430 -0.403 1.00 83.81 77 GLU A O 1
ATOM 562 N N . VAL A 1 78 ? -5.248 6.106 -2.118 1.00 86.38 78 VAL A N 1
ATOM 563 C CA . VAL A 1 78 ? -3.885 5.646 -2.412 1.00 86.38 78 VAL A CA 1
ATOM 564 C C . VAL A 1 78 ? -3.565 5.968 -3.859 1.00 86.38 78 VAL A C 1
ATOM 566 O O . VAL A 1 78 ? -4.256 5.488 -4.752 1.00 86.38 78 VAL A O 1
ATOM 569 N N . GLU A 1 79 ? -2.475 6.693 -4.089 1.00 85.81 79 GLU A N 1
ATOM 570 C CA . GLU A 1 79 ? -2.032 7.126 -5.414 1.00 85.81 79 GLU A CA 1
ATOM 571 C C . GLU A 1 79 ? -0.536 6.845 -5.604 1.00 85.81 79 GLU A C 1
ATOM 573 O O . GLU A 1 79 ? 0.304 7.093 -4.733 1.00 85.81 79 GLU A O 1
ATOM 578 N N . ALA A 1 80 ? -0.182 6.293 -6.760 1.00 86.19 80 ALA A N 1
ATOM 579 C CA . ALA A 1 80 ? 1.196 6.110 -7.177 1.00 86.19 80 ALA A CA 1
ATOM 580 C C . ALA A 1 80 ? 1.320 6.305 -8.685 1.00 86.19 80 ALA A C 1
ATOM 582 O O . ALA A 1 80 ? 0.866 5.463 -9.458 1.00 86.19 80 ALA A O 1
ATOM 583 N N . GLU A 1 81 ? 2.017 7.360 -9.078 1.00 86.25 81 GLU A N 1
ATOM 584 C CA . GLU A 1 81 ? 2.378 7.674 -10.455 1.00 86.25 81 GLU A CA 1
ATOM 585 C C . GLU A 1 81 ? 3.901 7.709 -10.578 1.00 86.25 81 GLU A C 1
ATOM 587 O O . GLU A 1 81 ? 4.591 8.276 -9.732 1.00 86.25 81 GLU A O 1
ATOM 592 N N . ARG A 1 82 ? 4.444 6.996 -11.570 1.00 84.56 82 ARG A N 1
ATOM 593 C CA . ARG A 1 82 ? 5.883 6.947 -11.831 1.00 84.56 82 ARG A CA 1
ATOM 594 C C . ARG A 1 82 ? 6.186 6.834 -13.307 1.00 84.56 82 ARG A C 1
ATOM 596 O O . ARG A 1 82 ? 5.549 6.058 -14.019 1.00 84.56 82 ARG A O 1
ATOM 603 N N . GLU A 1 83 ? 7.246 7.502 -13.726 1.00 86.38 83 GLU A N 1
ATOM 604 C CA . GLU A 1 83 ? 7.701 7.491 -15.111 1.00 86.38 83 GLU A CA 1
ATOM 605 C C . GLU A 1 83 ? 9.223 7.344 -15.215 1.00 86.38 83 GLU A C 1
ATOM 607 O O . GLU A 1 83 ? 9.987 7.696 -14.313 1.00 86.38 83 GLU A O 1
ATOM 612 N N . GLY A 1 84 ? 9.678 6.762 -16.319 1.00 83.94 84 GLY A N 1
ATOM 613 C CA . GLY A 1 84 ? 11.091 6.662 -16.652 1.00 83.94 84 GLY A CA 1
ATOM 614 C C . GLY A 1 84 ? 11.306 6.573 -18.153 1.00 83.94 84 GLY A C 1
ATOM 615 O O . GLY A 1 84 ? 10.585 5.868 -18.860 1.00 83.94 84 GLY A O 1
ATOM 616 N N . GLU A 1 85 ? 12.346 7.244 -18.633 1.00 86.81 85 GLU A N 1
ATOM 617 C CA . GLU A 1 85 ? 12.762 7.230 -20.034 1.00 86.81 85 GLU A CA 1
ATOM 618 C C . GLU A 1 85 ? 14.205 6.727 -20.169 1.00 86.81 85 GLU A C 1
ATOM 620 O O . GLU A 1 85 ? 15.079 7.018 -19.350 1.00 86.81 85 GLU A O 1
ATOM 625 N N . LEU A 1 86 ? 14.468 5.928 -21.203 1.00 84.69 86 LEU A N 1
ATOM 626 C CA . LEU A 1 86 ? 15.797 5.412 -21.515 1.00 84.69 86 LEU A CA 1
ATOM 627 C C . LEU A 1 86 ? 16.041 5.419 -23.027 1.00 84.69 86 LEU A C 1
ATOM 629 O O . LEU A 1 86 ? 15.394 4.694 -23.783 1.00 84.69 86 LEU A O 1
ATOM 633 N N . GLU A 1 87 ? 17.054 6.164 -23.467 1.00 83.94 87 GLU A N 1
ATOM 634 C CA . GLU A 1 87 ? 17.536 6.144 -24.851 1.00 83.94 87 GLU A CA 1
ATOM 635 C C . GLU A 1 87 ? 18.652 5.096 -25.019 1.00 83.94 87 GLU A C 1
ATOM 637 O O . GLU A 1 87 ? 19.705 5.162 -24.380 1.00 83.94 87 GLU A O 1
ATOM 642 N N . ILE A 1 88 ? 18.441 4.105 -25.894 1.00 79.81 88 ILE A N 1
ATOM 643 C CA . ILE A 1 88 ? 19.388 3.004 -26.125 1.00 79.81 88 ILE A CA 1
ATOM 644 C C . ILE A 1 88 ? 20.023 3.141 -27.520 1.00 79.81 88 ILE A C 1
ATOM 646 O O . ILE A 1 88 ? 19.367 2.865 -28.534 1.00 79.81 88 ILE A O 1
ATOM 650 N N . PRO A 1 89 ? 21.321 3.487 -27.619 1.00 74.94 89 PRO A N 1
ATOM 651 C CA . PRO A 1 89 ? 22.021 3.530 -28.898 1.00 74.94 89 PRO A CA 1
ATOM 652 C C . PRO A 1 89 ? 22.328 2.116 -29.415 1.00 74.94 89 PRO A C 1
ATOM 654 O O . PRO A 1 89 ? 22.768 1.239 -28.666 1.00 74.94 89 PRO A O 1
ATOM 657 N N . LEU A 1 90 ? 22.165 1.883 -30.722 1.00 69.38 90 LEU A N 1
ATOM 658 C CA . LEU A 1 90 ? 22.518 0.605 -31.346 1.00 69.38 90 LEU A CA 1
ATOM 659 C C . LEU A 1 90 ? 23.993 0.608 -31.752 1.00 69.38 90 LEU A C 1
ATOM 661 O O . LEU A 1 90 ? 24.424 1.301 -32.674 1.00 69.38 90 LEU A O 1
ATOM 665 N N . ALA A 1 91 ? 24.797 -0.177 -31.039 1.00 60.22 91 ALA A N 1
ATOM 666 C CA . ALA A 1 91 ? 26.235 -0.225 -31.251 1.00 60.22 91 ALA A CA 1
ATOM 667 C C . ALA A 1 91 ? 26.627 -1.091 -32.465 1.00 60.22 91 ALA A C 1
ATOM 669 O O . ALA A 1 91 ? 26.397 -2.299 -32.492 1.00 60.22 91 ALA A O 1
ATOM 670 N N . ASP A 1 92 ? 27.352 -0.492 -33.417 1.00 46.75 92 ASP A N 1
ATOM 671 C CA . ASP A 1 92 ? 28.261 -1.206 -34.332 1.00 46.75 92 ASP A CA 1
ATOM 672 C C . ASP A 1 92 ? 29.693 -1.365 -33.745 1.00 46.75 92 ASP A C 1
ATOM 674 O O . ASP A 1 92 ? 30.541 -2.015 -34.356 1.00 46.75 92 ASP A O 1
ATOM 678 N N . GLU A 1 93 ? 30.005 -0.824 -32.559 1.00 46.28 93 GLU A N 1
ATOM 679 C CA . GLU A 1 93 ? 31.281 -1.033 -31.844 1.00 46.28 93 GLU A CA 1
ATOM 680 C C . GLU A 1 93 ? 31.080 -0.921 -30.326 1.00 46.28 93 GLU A C 1
ATOM 682 O O . GLU A 1 93 ? 30.328 -0.050 -29.910 1.00 46.28 93 GLU A O 1
ATOM 687 N N . ASP A 1 94 ? 31.778 -1.756 -29.533 1.00 42.34 94 ASP A N 1
ATOM 688 C CA . ASP A 1 94 ? 31.922 -1.695 -28.064 1.00 42.34 94 ASP A CA 1
ATOM 689 C C . ASP A 1 94 ? 31.781 -0.263 -27.498 1.00 42.34 94 ASP A C 1
ATOM 691 O O . ASP A 1 94 ? 32.765 0.468 -27.337 1.00 42.34 94 ASP A O 1
ATOM 695 N N . THR A 1 95 ? 30.561 0.137 -27.163 1.00 42.78 95 THR A N 1
ATOM 696 C CA . THR A 1 95 ? 30.299 1.255 -26.267 1.00 42.78 95 THR A CA 1
ATOM 697 C C . THR A 1 95 ? 29.899 0.631 -24.952 1.00 42.78 95 THR A C 1
ATOM 699 O O . THR A 1 95 ? 28.797 0.111 -24.804 1.00 42.78 95 THR A O 1
ATOM 702 N N . GLU A 1 96 ? 30.850 0.612 -24.019 1.00 48.34 96 GLU A N 1
ATOM 703 C CA . GLU A 1 96 ? 30.545 0.434 -22.604 1.00 48.34 96 GLU A CA 1
ATOM 704 C C . GLU A 1 96 ? 29.435 1.442 -22.302 1.00 48.34 96 GLU A C 1
ATOM 706 O O . GLU A 1 96 ? 29.641 2.632 -22.558 1.00 48.34 96 GLU A O 1
ATOM 711 N N . ALA A 1 97 ? 28.262 0.957 -21.881 1.00 47.53 97 ALA A N 1
ATOM 712 C CA . ALA A 1 97 ? 27.167 1.802 -21.435 1.00 47.53 97 ALA A CA 1
ATOM 713 C C . ALA A 1 97 ? 27.767 2.816 -20.461 1.00 47.53 97 ALA A C 1
ATOM 715 O O . ALA A 1 97 ? 28.318 2.438 -19.423 1.00 47.53 97 ALA A O 1
ATOM 716 N N . THR A 1 98 ? 27.814 4.082 -20.863 1.00 43.00 98 THR A N 1
ATOM 717 C CA . THR A 1 98 ? 28.182 5.131 -19.933 1.00 43.00 98 THR A CA 1
ATOM 718 C C . THR A 1 98 ? 27.054 5.162 -18.924 1.00 43.00 98 THR A C 1
ATOM 720 O O . THR A 1 98 ? 25.912 5.395 -19.299 1.00 43.00 98 THR A O 1
ATOM 723 N N . GLU A 1 99 ? 27.386 4.835 -17.675 1.00 50.41 99 GLU A N 1
ATOM 724 C CA . GLU A 1 99 ? 26.637 5.259 -16.498 1.00 50.41 99 GLU A CA 1
ATOM 725 C C . GLU A 1 99 ? 26.573 6.793 -16.586 1.00 50.41 99 GLU A C 1
ATOM 727 O O . GLU A 1 99 ? 27.483 7.486 -16.122 1.00 50.41 99 GLU A O 1
ATOM 732 N N . ASP A 1 100 ? 25.598 7.314 -17.331 1.00 42.56 100 ASP A N 1
ATOM 733 C CA . ASP A 1 100 ? 25.297 8.737 -17.378 1.00 42.56 100 ASP A CA 1
ATOM 734 C C . ASP A 1 100 ? 24.514 9.018 -16.097 1.00 42.56 100 ASP A C 1
ATOM 736 O O . ASP A 1 100 ? 23.294 8.946 -16.024 1.00 42.56 100 ASP A O 1
ATOM 740 N N . ASP A 1 101 ? 25.293 9.218 -15.036 1.00 44.12 101 ASP A N 1
ATOM 741 C CA . ASP A 1 101 ? 24.905 9.854 -13.780 1.00 44.12 101 ASP A CA 1
ATOM 742 C C . ASP A 1 101 ? 24.654 11.344 -14.075 1.00 44.12 101 ASP A C 1
ATOM 744 O O . ASP A 1 101 ? 25.366 12.228 -13.601 1.00 44.12 101 ASP A O 1
ATOM 748 N N . ASP A 1 102 ? 23.698 11.629 -14.954 1.00 42.56 102 ASP A N 1
ATOM 749 C CA . ASP A 1 102 ? 23.071 12.937 -15.066 1.00 42.56 102 ASP A CA 1
ATOM 750 C C . ASP A 1 102 ? 21.712 12.798 -14.371 1.00 42.56 102 ASP A C 1
ATOM 752 O O . ASP A 1 102 ? 20.658 12.728 -14.994 1.00 42.56 102 ASP A O 1
ATOM 756 N N . MET A 1 103 ? 21.780 12.706 -13.033 1.00 44.69 103 MET A N 1
ATOM 757 C CA . MET A 1 103 ? 20.652 12.987 -12.146 1.00 44.69 103 MET A CA 1
ATOM 758 C C . MET A 1 103 ? 20.210 14.427 -12.422 1.00 44.69 103 MET A C 1
ATOM 760 O O . MET A 1 103 ? 20.770 15.384 -11.873 1.00 44.69 103 MET A O 1
ATOM 764 N N . ASP A 1 104 ? 19.248 14.597 -13.323 1.00 43.59 104 ASP A N 1
ATOM 765 C CA . ASP A 1 104 ? 18.372 15.752 -13.248 1.00 43.59 104 ASP A CA 1
ATOM 766 C C . ASP A 1 104 ? 17.635 15.627 -11.909 1.00 43.59 104 ASP A C 1
ATOM 768 O O . ASP A 1 104 ? 17.109 14.563 -11.593 1.00 43.59 104 ASP A O 1
ATOM 772 N N . GLU A 1 105 ? 17.674 16.675 -11.083 1.00 46.84 105 GLU A N 1
ATOM 773 C CA . GLU A 1 105 ? 16.924 16.756 -9.820 1.00 46.84 105 GLU A CA 1
ATOM 774 C C . GLU A 1 105 ? 15.423 16.934 -10.135 1.00 46.84 105 GLU A C 1
ATOM 776 O O . GLU A 1 105 ? 14.807 17.924 -9.739 1.00 46.84 105 GLU A O 1
ATOM 781 N N . SER A 1 106 ? 14.882 16.025 -10.944 1.00 47.50 106 SER A N 1
ATOM 782 C CA . SER A 1 106 ? 13.461 15.757 -11.089 1.00 47.50 106 SER A CA 1
ATOM 783 C C . SER A 1 106 ? 13.049 14.962 -9.859 1.00 47.50 106 SER A C 1
ATOM 785 O O . SER A 1 106 ? 13.822 14.129 -9.391 1.00 47.50 106 SER A O 1
ATOM 787 N N . ASP A 1 107 ? 11.897 15.296 -9.296 1.00 49.44 107 ASP A N 1
ATOM 788 C CA . ASP A 1 107 ? 11.336 14.758 -8.062 1.00 49.44 107 ASP A CA 1
ATOM 789 C C . ASP A 1 107 ? 11.661 13.248 -7.896 1.00 49.44 107 ASP A C 1
ATOM 791 O O . ASP A 1 107 ? 11.112 12.378 -8.571 1.00 49.44 107 ASP A O 1
ATOM 795 N N . GLU A 1 108 ? 12.662 12.940 -7.048 1.00 55.19 108 GLU A N 1
ATOM 796 C CA . GLU A 1 108 ? 13.244 11.589 -6.863 1.00 55.19 108 GLU A CA 1
ATOM 797 C C . GLU A 1 108 ? 12.178 10.553 -6.449 1.00 55.19 108 GLU A C 1
ATOM 799 O O . GLU A 1 108 ? 12.375 9.348 -6.599 1.00 55.19 108 GLU A O 1
ATOM 804 N N . ASP A 1 109 ? 11.045 11.034 -5.943 1.00 58.25 109 ASP A N 1
ATOM 805 C CA . ASP A 1 109 ? 9.935 10.247 -5.425 1.00 58.25 109 ASP A CA 1
ATOM 806 C C . ASP A 1 109 ? 9.032 9.669 -6.546 1.00 58.25 109 ASP A C 1
ATOM 808 O O . ASP A 1 109 ? 8.367 8.655 -6.337 1.00 58.25 109 ASP A O 1
ATOM 812 N N . GLU A 1 110 ? 9.071 10.228 -7.763 1.00 67.12 110 GLU A N 1
ATOM 813 C CA . GLU A 1 110 ? 8.174 9.865 -8.883 1.00 67.12 110 GLU A CA 1
ATOM 814 C C . GLU A 1 110 ? 8.925 9.244 -10.082 1.00 67.12 110 GLU A C 1
ATOM 816 O O . GLU A 1 110 ? 8.327 8.809 -11.065 1.00 67.12 110 GLU A O 1
ATOM 821 N N . SER A 1 111 ? 10.255 9.143 -10.013 1.00 81.12 111 SER A N 1
ATOM 822 C CA . SER A 1 111 ? 11.078 8.622 -11.114 1.00 81.12 111 SER A CA 1
ATOM 823 C C . SER A 1 111 ? 11.382 7.119 -10.998 1.00 81.12 111 SER A C 1
ATOM 825 O O . SER A 1 111 ? 11.552 6.557 -9.908 1.00 81.12 111 SER A O 1
ATOM 827 N N . LEU A 1 112 ? 11.448 6.439 -12.150 1.00 86.31 112 LEU A N 1
ATOM 828 C CA . LEU A 1 112 ? 11.873 5.041 -12.272 1.00 86.31 112 LEU A CA 1
ATOM 829 C C . LEU A 1 112 ? 13.353 4.930 -12.662 1.00 86.31 112 LEU A C 1
ATOM 831 O O . LEU A 1 112 ? 13.800 5.474 -13.670 1.00 86.31 112 LEU A O 1
ATOM 835 N N . ASP A 1 113 ? 14.092 4.100 -11.931 1.00 89.25 113 ASP A N 1
ATOM 836 C CA . ASP A 1 113 ? 15.426 3.645 -12.308 1.00 89.25 113 ASP A CA 1
ATOM 837 C C . ASP A 1 113 ? 15.319 2.556 -13.389 1.00 89.25 113 ASP A C 1
ATOM 839 O O . ASP A 1 113 ? 14.825 1.448 -13.132 1.00 89.25 113 ASP A O 1
ATOM 843 N N . LEU A 1 114 ? 15.820 2.836 -14.596 1.00 89.88 114 LEU A N 1
ATOM 844 C CA . LEU A 1 114 ? 15.795 1.897 -15.720 1.00 89.88 114 LEU A CA 1
ATOM 845 C C . LEU A 1 114 ? 17.168 1.266 -15.987 1.00 89.88 114 LEU A C 1
ATOM 847 O O . LEU A 1 114 ? 18.184 1.940 -16.147 1.00 89.88 114 LEU A O 1
ATOM 851 N N . GLY A 1 115 ? 17.194 -0.062 -16.097 1.00 87.31 115 GLY A N 1
ATOM 852 C CA . GLY A 1 115 ? 18.371 -0.847 -16.464 1.00 87.31 115 GLY A CA 1
ATOM 853 C C . GLY A 1 115 ? 18.153 -1.662 -17.736 1.00 87.31 115 GLY A C 1
ATOM 854 O O . GLY A 1 115 ? 17.067 -2.187 -17.971 1.00 87.31 115 GLY A O 1
ATOM 855 N N . VAL A 1 116 ? 19.207 -1.839 -18.537 1.00 88.69 116 VAL A N 1
ATOM 856 C CA . VAL A 1 116 ? 19.185 -2.681 -19.744 1.00 88.69 116 VAL A CA 1
ATOM 857 C C . VAL A 1 116 ? 20.245 -3.784 -19.674 1.00 88.69 116 VAL A C 1
ATOM 859 O O . VAL A 1 116 ? 21.423 -3.523 -19.435 1.00 88.69 116 VAL A O 1
ATOM 862 N N . ASP A 1 117 ? 19.835 -5.031 -19.919 1.00 87.69 117 ASP A N 1
ATOM 863 C CA . ASP A 1 117 ? 20.725 -6.190 -20.052 1.00 87.69 117 ASP A CA 1
ATOM 864 C C . ASP A 1 117 ? 20.538 -6.880 -21.410 1.00 87.69 117 ASP A C 1
ATOM 866 O O . ASP A 1 117 ? 19.421 -7.152 -21.860 1.00 87.69 117 ASP A O 1
ATOM 870 N N . GLY A 1 118 ? 21.651 -7.197 -22.071 1.00 80.69 118 GLY A N 1
ATOM 871 C CA . GLY A 1 118 ? 21.668 -7.877 -23.364 1.00 80.69 118 GLY A CA 1
ATOM 872 C C . GLY A 1 118 ? 22.443 -7.119 -24.437 1.00 80.69 118 GLY A C 1
ATOM 873 O O . GLY A 1 118 ? 23.080 -6.101 -24.184 1.00 80.69 118 GLY A O 1
ATOM 874 N N . ASN A 1 119 ? 22.432 -7.661 -25.655 1.00 76.00 119 ASN A N 1
ATOM 875 C CA . ASN A 1 119 ? 23.101 -7.049 -26.798 1.00 76.00 119 ASN A CA 1
ATOM 876 C C . ASN A 1 119 ? 22.077 -6.264 -27.627 1.00 76.00 119 ASN A C 1
ATOM 878 O O . ASN A 1 119 ? 21.205 -6.869 -28.253 1.00 76.00 119 ASN A O 1
ATOM 882 N N . ALA A 1 120 ? 22.200 -4.935 -27.650 1.00 77.62 120 ALA A N 1
ATOM 883 C CA . ALA A 1 120 ? 21.342 -4.035 -28.421 1.00 77.62 120 ALA A CA 1
ATOM 884 C C . ALA A 1 120 ? 21.700 -4.078 -29.919 1.00 77.62 120 ALA A C 1
ATOM 886 O O . ALA A 1 120 ? 22.246 -3.141 -30.496 1.00 77.62 120 ALA A O 1
ATOM 887 N N . SER A 1 121 ? 21.452 -5.220 -30.554 1.00 79.31 121 SER A N 1
ATOM 888 C CA . SER A 1 121 ? 21.590 -5.401 -31.997 1.00 79.31 121 SER A CA 1
ATOM 889 C C . SER A 1 121 ? 20.235 -5.641 -32.631 1.00 79.31 121 SER A C 1
ATOM 891 O O . SER A 1 121 ? 19.386 -6.334 -32.080 1.00 79.31 121 SER A O 1
ATOM 893 N N . VAL A 1 122 ? 20.059 -5.087 -33.826 1.00 83.94 122 VAL A N 1
ATOM 894 C CA . VAL A 1 122 ? 18.806 -5.126 -34.581 1.00 83.94 122 VAL A CA 1
ATOM 895 C C . VAL A 1 122 ? 18.226 -6.543 -34.669 1.00 83.94 122 VAL A C 1
ATOM 897 O O . VAL A 1 122 ? 18.870 -7.470 -35.172 1.00 83.94 122 VAL A O 1
ATOM 900 N N . GLY A 1 123 ? 16.981 -6.698 -34.216 1.00 82.06 123 GLY A N 1
ATOM 901 C CA . GLY A 1 123 ? 16.248 -7.964 -34.209 1.00 82.06 123 GLY A CA 1
ATOM 902 C C . GLY A 1 123 ? 16.666 -8.959 -33.121 1.00 82.06 123 GLY A C 1
ATOM 903 O O . GLY A 1 123 ? 16.108 -10.059 -33.079 1.00 82.06 123 GLY A O 1
ATOM 904 N N . GLU A 1 124 ? 17.627 -8.615 -32.261 1.00 86.94 124 GLU A N 1
ATOM 905 C CA . GLU A 1 124 ? 17.868 -9.319 -30.998 1.00 86.94 124 GLU A CA 1
ATOM 906 C C . GLU A 1 124 ? 16.935 -8.792 -29.901 1.00 86.94 124 GLU A C 1
ATOM 908 O O . GLU A 1 124 ? 16.185 -7.839 -30.100 1.00 86.94 124 GLU A O 1
ATOM 913 N N . ASN A 1 125 ? 16.944 -9.460 -28.750 1.00 86.75 125 ASN A N 1
ATOM 914 C CA . ASN A 1 125 ? 16.150 -9.059 -27.598 1.00 86.75 125 ASN A CA 1
ATOM 915 C C . ASN A 1 125 ? 17.061 -8.490 -26.515 1.00 86.75 125 ASN A C 1
ATOM 917 O O . ASN A 1 125 ? 18.117 -9.068 -26.236 1.00 86.75 125 ASN A O 1
ATOM 921 N N . VAL A 1 126 ? 16.602 -7.423 -25.876 1.00 89.56 126 VAL A N 1
ATOM 922 C CA . VAL A 1 126 ? 17.182 -6.890 -24.641 1.00 89.56 126 VAL A CA 1
ATOM 923 C C . VAL A 1 126 ? 16.157 -6.998 -23.519 1.00 89.56 126 VAL A C 1
ATOM 925 O O . VAL A 1 126 ? 14.950 -7.036 -23.766 1.00 89.56 126 VAL A O 1
ATOM 928 N N . THR A 1 127 ? 16.647 -7.101 -22.292 1.00 91.00 127 THR A N 1
ATOM 929 C CA . THR A 1 127 ? 15.822 -7.100 -21.085 1.00 91.00 127 THR A CA 1
ATOM 930 C C . THR A 1 127 ? 15.890 -5.713 -20.475 1.00 91.00 127 THR A C 1
ATOM 932 O O . THR A 1 127 ? 16.983 -5.252 -20.154 1.00 91.00 127 THR A O 1
ATOM 935 N N . ILE A 1 128 ? 14.740 -5.070 -20.315 1.00 92.19 128 ILE A N 1
ATOM 936 C CA . ILE A 1 128 ? 14.597 -3.829 -19.556 1.00 92.19 128 ILE A CA 1
ATOM 937 C C . ILE A 1 128 ? 14.186 -4.205 -18.134 1.00 92.19 128 ILE A C 1
ATOM 939 O O . ILE A 1 128 ? 13.376 -5.113 -17.949 1.00 92.19 128 ILE A O 1
ATOM 943 N N . THR A 1 129 ? 14.783 -3.550 -17.146 1.00 91.75 129 THR A N 1
ATOM 944 C CA . THR A 1 129 ? 14.454 -3.673 -15.723 1.00 91.75 129 THR A CA 1
ATOM 945 C C . THR A 1 129 ? 14.025 -2.304 -15.220 1.00 91.75 129 THR A C 1
ATOM 947 O O . THR A 1 129 ? 14.775 -1.354 -15.410 1.00 91.75 129 THR A O 1
ATOM 950 N N . ALA A 1 130 ? 12.858 -2.215 -14.593 1.00 91.88 130 ALA A N 1
ATOM 951 C CA . ALA A 1 130 ? 12.352 -1.012 -13.949 1.00 91.88 130 ALA A CA 1
ATOM 952 C C . ALA A 1 130 ? 12.352 -1.199 -12.429 1.00 91.88 130 ALA A C 1
ATOM 954 O O . ALA A 1 130 ? 11.804 -2.179 -11.904 1.00 91.88 130 ALA A O 1
ATOM 955 N N . THR A 1 131 ? 12.982 -0.267 -11.724 1.00 90.38 131 THR A N 1
ATOM 956 C CA . THR A 1 131 ? 13.040 -0.240 -10.262 1.00 90.38 131 THR A CA 1
ATOM 957 C C . THR A 1 131 ? 12.681 1.137 -9.722 1.00 90.38 131 THR A C 1
ATOM 959 O O . THR A 1 131 ? 12.854 2.134 -10.404 1.00 90.38 131 THR A O 1
ATOM 962 N N . HIS A 1 132 ? 12.194 1.183 -8.490 1.00 88.62 132 HIS A N 1
ATOM 963 C CA . HIS A 1 132 ? 12.001 2.411 -7.730 1.00 88.62 132 HIS A CA 1
ATOM 964 C C . HIS A 1 132 ? 12.430 2.152 -6.286 1.00 88.62 132 HIS A C 1
ATOM 966 O O . HIS A 1 132 ? 12.088 1.108 -5.717 1.00 88.62 132 HIS A O 1
ATOM 972 N N . ALA A 1 133 ? 13.238 3.050 -5.719 1.00 85.62 133 ALA A N 1
ATOM 973 C CA . ALA A 1 133 ? 13.827 2.897 -4.387 1.00 85.62 133 ALA A CA 1
ATOM 974 C C . ALA A 1 133 ? 14.505 1.522 -4.160 1.00 85.62 133 ALA A C 1
ATOM 976 O O . ALA A 1 133 ? 14.390 0.926 -3.092 1.00 85.62 133 ALA A O 1
ATOM 977 N N . GLU A 1 134 ? 15.212 0.999 -5.172 1.00 86.38 134 GLU A N 1
ATOM 978 C CA . GLU A 1 134 ? 15.868 -0.328 -5.187 1.00 86.38 134 GLU A CA 1
ATOM 979 C C . GLU A 1 134 ? 14.923 -1.551 -5.292 1.00 86.38 134 GLU A C 1
ATOM 981 O O . GLU A 1 134 ? 15.394 -2.696 -5.288 1.00 86.38 134 GLU A O 1
ATOM 986 N N . TYR A 1 135 ? 13.608 -1.352 -5.437 1.00 89.69 135 TYR A N 1
ATOM 987 C CA . TYR A 1 135 ? 12.617 -2.427 -5.566 1.00 89.69 135 TYR A CA 1
ATOM 988 C C . TYR A 1 135 ? 12.072 -2.551 -6.995 1.00 89.69 135 TYR A C 1
ATOM 990 O O . TYR A 1 135 ? 11.865 -1.539 -7.656 1.00 89.69 135 TYR A O 1
ATOM 998 N N . PRO A 1 136 ? 11.797 -3.775 -7.489 1.00 91.06 136 PRO A N 1
ATOM 999 C CA . PRO A 1 136 ? 11.233 -3.972 -8.824 1.00 91.06 136 PRO A CA 1
ATOM 1000 C C . PRO A 1 136 ? 9.801 -3.440 -8.916 1.00 91.06 136 PRO A C 1
ATOM 1002 O O . PRO A 1 136 ? 9.000 -3.681 -8.005 1.00 91.06 136 PRO A O 1
ATOM 1005 N N . VAL A 1 137 ? 9.485 -2.785 -10.035 1.00 90.19 137 VAL A N 1
ATOM 1006 C CA . VAL A 1 137 ? 8.144 -2.269 -10.348 1.00 90.19 137 VAL A CA 1
ATOM 1007 C C . VAL A 1 137 ? 7.477 -3.188 -11.364 1.00 90.19 137 VAL A C 1
ATOM 1009 O O . VAL A 1 137 ? 7.872 -3.234 -12.530 1.00 90.19 137 VAL A O 1
ATOM 1012 N N . ALA A 1 138 ? 6.492 -3.954 -10.907 1.00 90.31 138 ALA A N 1
ATOM 1013 C CA . ALA A 1 138 ? 5.711 -4.862 -11.737 1.00 90.31 138 ALA A CA 1
ATOM 1014 C C . ALA A 1 138 ? 4.471 -4.162 -12.309 1.00 90.31 138 ALA A C 1
ATOM 1016 O O . ALA A 1 138 ? 3.968 -3.210 -11.717 1.00 90.31 138 ALA A O 1
ATOM 1017 N N . GLY A 1 139 ? 3.985 -4.623 -13.461 1.00 88.44 139 GLY A N 1
ATOM 1018 C CA . GLY A 1 139 ? 2.789 -4.074 -14.102 1.00 88.44 139 GLY A CA 1
ATOM 1019 C C . GLY A 1 139 ? 2.972 -2.708 -14.771 1.00 88.44 139 GLY A C 1
ATOM 1020 O O . GLY A 1 139 ? 1.996 -2.177 -15.287 1.00 88.44 139 GLY A O 1
ATOM 1021 N N . ALA A 1 140 ? 4.188 -2.154 -14.819 1.00 89.44 140 ALA A N 1
ATOM 1022 C CA . ALA A 1 140 ? 4.461 -0.888 -15.497 1.00 89.44 140 ALA A CA 1
ATOM 1023 C C . ALA A 1 140 ? 4.328 -1.056 -17.015 1.00 89.44 140 ALA A C 1
ATOM 1025 O O . ALA A 1 140 ? 4.887 -2.004 -17.577 1.00 89.44 140 ALA A O 1
ATOM 1026 N N . ALA A 1 141 ? 3.597 -0.158 -17.669 1.00 91.56 141 ALA A N 1
ATOM 1027 C CA . ALA A 1 141 ? 3.456 -0.106 -19.116 1.00 91.56 141 ALA A CA 1
ATOM 1028 C C . ALA A 1 141 ? 4.787 0.294 -19.753 1.00 91.56 141 ALA A C 1
ATOM 1030 O O . ALA A 1 141 ? 5.471 1.190 -19.274 1.00 91.56 141 ALA A O 1
ATOM 1031 N N . VAL A 1 142 ? 5.172 -0.390 -20.830 1.00 92.75 142 VAL A N 1
ATOM 1032 C CA . VAL A 1 142 ? 6.425 -0.129 -21.540 1.00 92.75 142 VAL A CA 1
ATOM 1033 C C . VAL A 1 142 ? 6.134 0.166 -22.998 1.00 92.75 142 VAL A C 1
ATOM 1035 O O . VAL A 1 142 ? 5.504 -0.636 -23.699 1.00 92.75 142 VAL A O 1
ATOM 1038 N N . SER A 1 143 ? 6.655 1.290 -23.471 1.00 90.69 143 SER A N 1
ATOM 1039 C CA . SER A 1 143 ? 6.561 1.755 -24.849 1.00 90.69 143 SER A CA 1
ATOM 1040 C C . SER A 1 143 ? 7.947 1.841 -25.478 1.00 90.69 143 SER A C 1
ATOM 1042 O O . SER A 1 143 ? 8.933 2.168 -24.828 1.00 90.69 143 SER A O 1
ATOM 1044 N N . VAL A 1 144 ? 8.043 1.498 -26.764 1.00 91.38 144 VAL A N 1
ATOM 1045 C CA . VAL A 1 144 ? 9.282 1.597 -27.545 1.00 91.38 144 VAL A CA 1
ATOM 1046 C C . VAL A 1 144 ? 9.045 2.524 -28.729 1.00 91.38 144 VAL A C 1
ATOM 1048 O O . VAL A 1 144 ? 8.307 2.175 -29.652 1.00 91.38 144 VAL A O 1
ATOM 1051 N N . ASN A 1 145 ? 9.700 3.687 -28.734 1.00 89.38 145 ASN A N 1
ATOM 1052 C CA . ASN A 1 145 ? 9.430 4.803 -29.654 1.00 89.38 145 ASN A CA 1
ATOM 1053 C C . ASN A 1 145 ? 7.931 5.173 -29.705 1.00 89.38 145 ASN A C 1
ATOM 1055 O O . ASN A 1 145 ? 7.355 5.269 -30.798 1.00 89.38 145 ASN A O 1
ATOM 1059 N N . GLY A 1 146 ? 7.286 5.296 -28.541 1.00 88.12 146 GLY A N 1
ATOM 1060 C CA . GLY A 1 146 ? 5.861 5.615 -28.416 1.00 88.12 146 GLY A CA 1
ATOM 1061 C C . GLY A 1 146 ? 4.874 4.516 -28.839 1.00 88.12 146 GLY A C 1
ATOM 1062 O O . GLY A 1 146 ? 3.684 4.794 -28.979 1.00 88.12 146 GLY A O 1
ATOM 1063 N N . GLU A 1 147 ? 5.322 3.280 -29.095 1.00 89.69 147 GLU A N 1
ATOM 1064 C CA . GLU A 1 147 ? 4.432 2.129 -29.318 1.00 89.69 147 GLU A CA 1
ATOM 1065 C C . GLU A 1 147 ? 4.470 1.195 -28.107 1.00 89.69 147 GLU A C 1
ATOM 1067 O O . GLU A 1 147 ? 5.523 0.640 -27.792 1.00 89.69 147 GLU A O 1
ATOM 1072 N N . HIS A 1 148 ? 3.318 0.974 -27.475 1.00 91.88 148 HIS A N 1
ATOM 1073 C CA . HIS A 1 148 ? 3.195 0.089 -26.320 1.00 91.88 148 HIS A CA 1
ATOM 1074 C C . HIS A 1 148 ? 3.524 -1.367 -26.690 1.00 91.88 148 HIS A C 1
ATOM 1076 O O . HIS A 1 148 ? 2.912 -1.966 -27.583 1.00 91.88 148 HIS A O 1
ATOM 1082 N N . VAL A 1 149 ? 4.495 -1.955 -25.991 1.00 92.81 149 VAL A N 1
ATOM 1083 C CA . VAL A 1 149 ? 5.002 -3.312 -26.256 1.00 92.81 149 VAL A CA 1
ATOM 1084 C C . VAL A 1 149 ? 4.575 -4.339 -25.209 1.00 92.81 149 VAL A C 1
ATOM 1086 O O . VAL A 1 149 ? 4.609 -5.539 -25.498 1.00 92.81 149 VAL A O 1
ATOM 1089 N N . GLY A 1 150 ? 4.148 -3.896 -24.026 1.00 93.00 150 GLY A N 1
ATOM 1090 C CA . GLY A 1 150 ? 3.666 -4.747 -22.939 1.00 93.00 150 GLY A CA 1
ATOM 1091 C C . GLY A 1 150 ? 3.992 -4.168 -21.567 1.00 93.00 150 GLY A C 1
ATOM 1092 O O . GLY A 1 150 ? 4.447 -3.036 -21.470 1.00 93.00 150 GLY A O 1
ATOM 1093 N N . THR A 1 151 ? 3.801 -4.973 -20.522 1.00 92.31 151 THR A N 1
ATOM 1094 C CA . THR A 1 151 ? 4.043 -4.572 -19.132 1.00 92.31 151 THR A CA 1
ATOM 1095 C C . THR A 1 151 ? 5.211 -5.326 -18.493 1.00 92.31 151 THR A C 1
ATOM 1097 O O . THR A 1 151 ? 5.575 -6.425 -18.936 1.00 92.31 151 THR A O 1
ATOM 1100 N N . THR A 1 152 ? 5.814 -4.747 -17.454 1.00 93.06 152 THR A N 1
ATOM 1101 C CA . THR A 1 152 ? 6.828 -5.428 -16.638 1.00 93.06 152 THR A CA 1
ATOM 1102 C C . THR A 1 152 ? 6.221 -6.586 -15.841 1.00 93.06 152 THR A C 1
ATOM 1104 O O . THR A 1 152 ? 5.100 -6.513 -15.343 1.00 93.06 152 THR A O 1
ATOM 1107 N N . ASP A 1 153 ? 6.963 -7.687 -15.715 1.00 92.19 153 ASP A N 1
ATOM 1108 C CA . ASP A 1 153 ? 6.574 -8.820 -14.871 1.00 92.19 153 ASP A CA 1
ATOM 1109 C C . ASP A 1 153 ? 6.903 -8.580 -13.381 1.00 92.19 153 ASP A C 1
ATOM 1111 O O . ASP A 1 153 ? 7.545 -7.595 -13.035 1.00 92.19 153 ASP A O 1
ATOM 1115 N N . SER A 1 154 ? 6.530 -9.518 -12.501 1.00 89.19 154 SER A N 1
ATOM 1116 C CA . SER A 1 154 ? 6.793 -9.494 -11.041 1.00 89.19 154 SER A CA 1
ATOM 1117 C C . SER A 1 154 ? 8.249 -9.231 -10.600 1.00 89.19 154 SER A C 1
ATOM 1119 O O . SER A 1 154 ? 8.520 -8.916 -9.442 1.00 89.19 154 SER A O 1
ATOM 1121 N N . SER A 1 155 ? 9.225 -9.419 -11.493 1.00 89.56 155 SER A N 1
ATOM 1122 C CA . SER A 1 155 ? 10.643 -9.103 -11.265 1.00 89.56 155 SER A CA 1
ATOM 1123 C C . SER A 1 155 ? 11.017 -7.691 -11.724 1.00 89.56 155 SER A C 1
ATOM 1125 O O . SER A 1 155 ? 12.197 -7.348 -11.707 1.00 89.56 155 SER A O 1
ATOM 1127 N N . GLY A 1 156 ? 10.041 -6.890 -12.153 1.00 91.12 156 GLY A N 1
ATOM 1128 C CA . GLY A 1 156 ? 10.227 -5.573 -12.750 1.00 91.12 156 GLY A CA 1
ATOM 1129 C C . GLY A 1 156 ? 10.841 -5.625 -14.143 1.00 91.12 156 GLY A C 1
ATOM 1130 O O . GLY A 1 156 ? 11.467 -4.660 -14.565 1.00 91.12 156 GLY A O 1
ATOM 1131 N N . THR A 1 157 ? 10.738 -6.757 -14.850 1.00 93.56 157 THR A N 1
ATOM 1132 C CA . THR A 1 157 ? 11.427 -6.950 -16.133 1.00 93.56 157 THR A CA 1
ATOM 1133 C C . THR A 1 157 ? 10.488 -7.085 -17.318 1.00 93.56 157 THR A C 1
ATOM 1135 O O . THR A 1 157 ? 9.399 -7.636 -17.206 1.00 93.56 157 THR A O 1
ATOM 1138 N N . ILE A 1 158 ? 10.942 -6.644 -18.489 1.00 94.19 158 ILE A N 1
ATOM 1139 C CA . ILE A 1 158 ? 10.303 -6.939 -19.773 1.00 94.19 158 ILE A CA 1
ATOM 1140 C C . ILE A 1 158 ? 11.367 -7.239 -20.829 1.00 94.19 158 ILE A C 1
ATOM 1142 O O . ILE A 1 158 ? 12.455 -6.667 -20.841 1.00 94.19 158 ILE A O 1
ATOM 1146 N N . THR A 1 159 ? 11.069 -8.165 -21.738 1.00 93.75 159 THR A N 1
ATOM 1147 C CA . THR A 1 159 ? 11.925 -8.426 -22.902 1.00 93.75 159 THR A CA 1
ATOM 1148 C C . THR A 1 159 ? 11.385 -7.687 -24.118 1.00 93.75 159 THR A C 1
ATOM 1150 O O . THR A 1 159 ? 10.284 -7.989 -24.574 1.00 93.75 159 THR A O 1
ATOM 1153 N N . VAL A 1 160 ? 12.188 -6.793 -24.695 1.00 91.06 160 VAL A N 1
ATOM 1154 C CA . VAL A 1 160 ? 11.830 -6.025 -25.896 1.00 91.06 160 VAL A CA 1
ATOM 1155 C C . VAL A 1 160 ? 12.713 -6.423 -27.074 1.00 91.06 160 VAL A C 1
ATOM 1157 O O . VAL A 1 160 ? 13.900 -6.727 -26.921 1.00 91.06 160 VAL A O 1
ATOM 1160 N N . THR A 1 161 ? 12.130 -6.457 -28.272 1.00 90.19 161 THR A N 1
ATOM 1161 C CA . THR A 1 161 ? 12.883 -6.716 -29.504 1.00 90.19 161 THR A CA 1
ATOM 1162 C C . THR A 1 161 ? 13.446 -5.411 -30.043 1.00 90.19 161 THR A C 1
ATOM 1164 O O . THR A 1 161 ? 12.710 -4.456 -30.271 1.00 90.19 161 THR A O 1
ATOM 1167 N N . VAL A 1 162 ? 14.749 -5.401 -30.305 1.00 86.81 162 VAL A N 1
ATOM 1168 C CA . VAL A 1 162 ? 15.473 -4.230 -30.794 1.00 86.81 162 VAL A CA 1
ATOM 1169 C C . VAL A 1 162 ? 15.008 -3.875 -32.216 1.00 86.81 162 VAL A C 1
ATOM 1171 O O . VAL A 1 162 ? 15.133 -4.717 -33.121 1.00 86.81 162 VAL A O 1
ATOM 1174 N N . PRO A 1 163 ? 14.491 -2.655 -32.451 1.00 84.06 163 PRO A N 1
ATOM 1175 C CA . PRO A 1 163 ? 13.996 -2.239 -33.760 1.00 84.06 163 PRO A CA 1
ATOM 1176 C C . PRO A 1 163 ? 15.130 -2.004 -34.772 1.00 84.06 163 PRO A C 1
ATOM 1178 O O . PRO A 1 163 ? 16.303 -1.882 -34.425 1.00 84.06 163 PRO A O 1
ATOM 1181 N N . GLU A 1 164 ? 14.782 -1.933 -36.063 1.00 85.81 164 GLU A N 1
ATOM 1182 C CA . GLU A 1 164 ? 15.724 -1.542 -37.124 1.00 85.81 164 GLU A CA 1
ATOM 1183 C C . GLU A 1 164 ? 15.913 -0.008 -37.138 1.00 85.81 164 GLU A C 1
ATOM 1185 O O . GLU A 1 164 ? 15.373 0.677 -38.010 1.00 85.81 164 GLU A O 1
ATOM 1190 N N . ALA A 1 165 ? 16.655 0.531 -36.170 1.00 80.50 165 ALA A N 1
ATOM 1191 C CA . ALA A 1 165 ? 16.947 1.963 -36.031 1.00 80.50 165 ALA A CA 1
ATOM 1192 C C . ALA A 1 165 ? 18.441 2.213 -35.737 1.00 80.50 165 ALA A C 1
ATOM 1194 O O . ALA A 1 165 ? 19.224 1.269 -35.708 1.00 80.50 165 ALA A O 1
ATOM 1195 N N . ASP A 1 166 ? 18.860 3.471 -35.593 1.00 76.06 166 ASP A N 1
ATOM 1196 C CA . ASP A 1 166 ? 20.212 3.820 -35.114 1.00 76.06 166 ASP A CA 1
ATOM 1197 C C . ASP A 1 166 ? 20.250 3.903 -33.568 1.00 76.06 166 ASP A C 1
ATOM 1199 O O . ASP A 1 166 ? 21.257 3.591 -32.936 1.00 76.06 166 ASP A O 1
ATOM 1203 N N . GLU A 1 167 ? 19.119 4.253 -32.965 1.00 79.50 167 GLU A N 1
ATOM 1204 C CA . GLU A 1 167 ? 18.834 4.327 -31.531 1.00 79.50 167 GLU A CA 1
ATOM 1205 C C . GLU A 1 167 ? 17.337 4.041 -31.339 1.00 79.50 167 GLU A C 1
ATOM 1207 O O . GLU A 1 167 ? 16.564 4.118 -32.305 1.00 79.50 167 GLU A O 1
ATOM 1212 N N . PHE A 1 168 ? 16.923 3.672 -30.131 1.00 83.62 168 PHE A N 1
ATOM 1213 C CA . PHE A 1 168 ? 15.506 3.599 -29.788 1.00 83.62 168 PHE A CA 1
ATOM 1214 C C . PHE A 1 168 ? 15.258 4.076 -28.365 1.00 83.62 168 PHE A C 1
ATOM 1216 O O . PHE A 1 168 ? 16.067 3.833 -27.471 1.00 83.62 168 PHE A O 1
ATOM 1223 N N . GLU A 1 169 ? 14.118 4.724 -28.191 1.00 86.12 169 GLU A N 1
ATOM 1224 C CA . GLU A 1 169 ? 13.628 5.219 -26.911 1.00 86.12 169 GLU A CA 1
ATOM 1225 C C . GLU A 1 169 ? 12.735 4.166 -26.256 1.00 86.12 169 GLU A C 1
ATOM 1227 O O . GLU A 1 169 ? 11.948 3.496 -26.941 1.00 86.12 169 GLU A O 1
ATOM 1232 N N . VAL A 1 170 ? 12.895 3.996 -24.948 1.00 88.94 170 VAL A N 1
ATOM 1233 C CA . VAL A 1 170 ? 12.034 3.183 -24.093 1.00 88.94 170 VAL A CA 1
ATOM 1234 C C . VAL A 1 170 ? 11.424 4.095 -23.043 1.00 88.94 170 VAL A C 1
ATOM 1236 O O . VAL A 1 170 ? 12.155 4.729 -22.291 1.00 88.94 170 VAL A O 1
ATOM 1239 N N . GLU A 1 171 ? 10.102 4.113 -22.984 1.00 88.69 171 GLU A N 1
ATOM 1240 C CA . GLU A 1 171 ? 9.320 4.832 -21.980 1.00 88.69 171 GLU A CA 1
ATOM 1241 C C . GLU A 1 171 ? 8.654 3.786 -21.081 1.00 88.69 171 GLU A C 1
ATOM 1243 O O . GLU A 1 171 ? 8.143 2.773 -21.577 1.00 88.69 171 GLU A O 1
ATOM 1248 N N . VAL A 1 172 ? 8.709 3.989 -19.769 1.00 90.50 172 VAL A N 1
ATOM 1249 C CA . VAL A 1 172 ? 8.088 3.123 -18.766 1.00 90.50 172 VAL A CA 1
ATOM 1250 C C . VAL A 1 172 ? 7.208 3.978 -17.867 1.00 90.50 172 VAL A C 1
ATOM 1252 O O . VAL A 1 172 ? 7.697 4.917 -17.252 1.00 90.50 172 VAL A O 1
ATOM 1255 N N . GLU A 1 173 ? 5.933 3.622 -17.770 1.00 88.25 173 GLU A N 1
ATOM 1256 C CA . GLU A 1 173 ? 4.913 4.354 -17.017 1.00 88.25 173 GLU A CA 1
ATOM 1257 C C . GLU A 1 173 ? 4.236 3.397 -16.029 1.00 88.25 173 GLU A C 1
ATOM 1259 O O . GLU A 1 173 ? 3.878 2.264 -16.370 1.00 88.25 173 GLU A O 1
ATOM 1264 N N . TYR A 1 174 ? 4.074 3.822 -14.782 1.00 87.88 174 TYR A N 1
ATOM 1265 C CA . TYR A 1 174 ? 3.372 3.077 -13.746 1.00 87.88 174 TYR A CA 1
ATOM 1266 C C . TYR A 1 174 ? 2.376 3.992 -13.047 1.00 87.88 174 TYR A C 1
ATOM 1268 O O . TYR A 1 174 ? 2.758 4.988 -12.450 1.00 87.88 174 TYR A O 1
ATOM 1276 N N . GLU A 1 175 ? 1.113 3.594 -13.064 1.00 86.44 175 GLU A N 1
ATOM 1277 C CA . GLU A 1 175 ? 0.010 4.294 -12.413 1.00 86.44 175 GLU A CA 1
ATOM 1278 C C . GLU A 1 175 ? -0.799 3.292 -11.587 1.00 86.44 175 GLU A C 1
ATOM 1280 O O . GLU A 1 175 ? -1.104 2.191 -12.057 1.00 86.44 175 GLU A O 1
ATOM 1285 N N . ALA A 1 176 ? -1.103 3.631 -10.340 1.00 82.12 176 ALA A N 1
ATOM 1286 C CA . ALA A 1 176 ? -1.961 2.846 -9.466 1.00 82.12 176 ALA A CA 1
ATOM 1287 C C . ALA A 1 176 ? -2.739 3.786 -8.543 1.00 82.12 176 ALA A C 1
ATOM 1289 O O . ALA A 1 176 ? -2.129 4.560 -7.811 1.00 82.12 176 ALA A O 1
ATOM 1290 N N . ALA A 1 177 ? -4.065 3.676 -8.568 1.00 81.94 177 ALA A N 1
ATOM 1291 C CA . ALA A 1 177 ? -4.961 4.455 -7.726 1.00 81.94 177 ALA A CA 1
ATOM 1292 C C . ALA A 1 177 ? -6.034 3.559 -7.093 1.00 81.94 177 ALA A C 1
ATOM 1294 O O . ALA A 1 177 ? -6.444 2.556 -7.687 1.00 81.94 177 ALA A O 1
ATOM 1295 N N . GLY A 1 178 ? -6.475 3.895 -5.886 1.00 75.38 178 GLY A N 1
ATOM 1296 C CA . GLY A 1 178 ? -7.635 3.269 -5.258 1.00 75.38 178 GLY A CA 1
ATOM 1297 C C . GLY A 1 178 ? -8.092 4.023 -4.023 1.00 75.38 178 GLY A C 1
ATOM 1298 O O . GLY A 1 178 ? -7.306 4.723 -3.389 1.00 75.38 178 GLY A O 1
ATOM 1299 N N . GLU A 1 179 ? -9.358 3.843 -3.684 1.00 77.31 179 GLU A N 1
ATOM 1300 C CA . GLU A 1 179 ? -10.031 4.507 -2.573 1.00 77.31 179 GLU A CA 1
ATOM 1301 C C . GLU A 1 179 ? -10.692 3.475 -1.652 1.00 77.31 179 GLU A C 1
ATOM 1303 O O . GLU A 1 179 ? -11.040 2.364 -2.064 1.00 77.31 179 GLU A O 1
ATOM 1308 N N . LEU A 1 180 ? -10.805 3.824 -0.377 1.00 73.56 180 LEU A N 1
ATOM 1309 C CA . LEU A 1 180 ? -11.484 3.053 0.653 1.00 73.56 180 LEU A CA 1
ATOM 1310 C C . LEU A 1 180 ? -12.226 4.028 1.561 1.00 73.56 180 LEU A C 1
ATOM 1312 O O . LEU A 1 180 ? -11.589 4.799 2.271 1.00 73.56 180 LEU A O 1
ATOM 1316 N N . GLU A 1 181 ? -13.549 3.933 1.592 1.00 73.06 181 GLU A N 1
ATOM 1317 C CA . GLU A 1 181 ? -14.391 4.686 2.517 1.00 73.06 181 GLU A CA 1
ATOM 1318 C C . GLU A 1 181 ? -14.939 3.748 3.599 1.00 73.06 181 GLU A C 1
ATOM 1320 O O . GLU A 1 181 ? -15.453 2.663 3.314 1.00 73.06 181 GLU A O 1
ATOM 1325 N N . ILE A 1 182 ? -14.791 4.139 4.865 1.00 65.06 182 ILE A N 1
ATOM 1326 C CA . ILE A 1 182 ? -15.381 3.438 6.006 1.00 65.06 182 ILE A CA 1
ATOM 1327 C C . ILE A 1 182 ? -16.216 4.453 6.792 1.00 65.06 182 ILE A C 1
ATOM 1329 O O . ILE A 1 182 ? -15.629 5.337 7.423 1.00 65.06 182 ILE A O 1
ATOM 1333 N N . PRO A 1 183 ? -17.556 4.337 6.816 1.00 62.97 183 PRO A N 1
ATOM 1334 C CA . PRO A 1 183 ? -18.366 5.158 7.701 1.00 62.97 183 PRO A CA 1
ATOM 1335 C C . PRO A 1 183 ? -18.038 4.804 9.153 1.00 62.97 183 PRO A C 1
ATOM 1337 O O . PRO A 1 183 ? -17.967 3.632 9.536 1.00 62.97 183 PRO A O 1
ATOM 1340 N N . LEU A 1 184 ? -17.822 5.826 9.969 1.00 59.31 184 LEU A N 1
ATOM 1341 C CA . LEU A 1 184 ? -17.548 5.694 11.387 1.00 59.31 184 LEU A CA 1
ATOM 1342 C C . LEU A 1 184 ? -18.760 6.218 12.144 1.00 59.31 184 LEU A C 1
ATOM 1344 O O . LEU A 1 184 ? -19.082 7.401 12.090 1.00 59.31 184 LEU A O 1
ATOM 1348 N N . GLU A 1 185 ? -19.430 5.358 12.904 1.00 53.91 185 GLU A N 1
ATOM 1349 C CA . GLU A 1 185 ? -20.366 5.864 13.897 1.00 53.91 185 GLU A CA 1
ATOM 1350 C C . GLU A 1 185 ? -19.552 6.549 14.999 1.00 53.91 185 GLU A C 1
ATOM 1352 O O . GLU A 1 185 ? -19.012 5.904 15.907 1.00 53.91 185 GLU A O 1
ATOM 1357 N N . SER A 1 186 ? -19.444 7.880 14.917 1.00 40.12 186 SER A N 1
ATOM 1358 C CA . SER A 1 186 ? -19.094 8.690 16.072 1.00 40.12 186 SER A CA 1
ATOM 1359 C C . SER A 1 186 ? -20.027 8.264 17.191 1.00 40.12 186 SER A C 1
ATOM 1361 O O . SER A 1 186 ? -21.250 8.311 17.048 1.00 40.12 186 SER A O 1
ATOM 1363 N N . ALA A 1 187 ? -19.461 7.867 18.329 1.00 43.50 187 ALA A N 1
ATOM 1364 C CA . ALA A 1 187 ? -20.201 7.891 19.575 1.00 43.50 187 ALA A CA 1
ATOM 1365 C C . ALA A 1 187 ? -20.534 9.362 19.850 1.00 43.50 187 ALA A C 1
ATOM 1367 O O . ALA A 1 187 ? -19.863 10.027 20.643 1.00 43.50 187 ALA A O 1
ATOM 1368 N N . GLU A 1 188 ? -21.536 9.908 19.157 1.00 35.97 188 GLU A N 1
ATOM 1369 C CA . GLU A 1 188 ? -22.242 11.068 19.641 1.00 35.97 188 GLU A CA 1
ATOM 1370 C C . GLU A 1 188 ? -22.614 10.679 21.068 1.00 35.97 188 GLU A C 1
ATOM 1372 O O . GLU A 1 188 ? -23.353 9.722 21.311 1.00 35.97 188 GLU A O 1
ATOM 1377 N N . GLU A 1 189 ? -22.001 11.360 22.038 1.00 39.28 189 GLU A N 1
ATOM 1378 C CA . GLU A 1 189 ? -22.512 11.426 23.395 1.00 39.28 189 GLU A CA 1
ATOM 1379 C C . GLU A 1 189 ? -23.899 12.070 23.271 1.00 39.28 189 GLU A C 1
ATOM 1381 O O . GLU A 1 189 ? -24.082 13.265 23.522 1.00 39.28 189 GLU A O 1
ATOM 1386 N N . ASP A 1 190 ? -24.879 11.297 22.812 1.00 34.09 190 ASP A N 1
ATOM 1387 C CA . ASP A 1 190 ? -26.273 11.646 22.878 1.00 34.09 190 ASP A CA 1
ATOM 1388 C C . ASP A 1 190 ? -26.549 11.705 24.382 1.00 34.09 190 ASP A C 1
ATOM 1390 O O . ASP A 1 190 ? -26.723 10.705 25.083 1.00 34.09 190 ASP A O 1
ATOM 1394 N N . ASP A 1 191 ? -26.536 12.928 24.919 1.00 39.38 191 ASP A N 1
ATOM 1395 C CA . ASP A 1 191 ? -26.925 13.286 26.291 1.00 39.38 191 ASP A CA 1
ATOM 1396 C C . ASP A 1 191 ? -28.424 12.951 26.546 1.00 39.38 191 ASP A C 1
ATOM 1398 O O . ASP A 1 191 ? -29.030 13.418 27.512 1.00 39.38 191 ASP A O 1
ATOM 1402 N N . ASP A 1 192 ? -29.034 12.113 25.702 1.00 37.62 192 ASP A N 1
ATOM 1403 C CA . ASP A 1 192 ? -30.319 11.444 25.837 1.00 37.62 192 ASP A CA 1
ATOM 1404 C C . ASP A 1 192 ? -30.127 9.945 26.161 1.00 37.62 192 ASP A C 1
ATOM 1406 O O . ASP A 1 192 ? -30.659 9.058 25.515 1.00 37.62 192 ASP A O 1
ATOM 1410 N N . ALA A 1 193 ? -29.394 9.667 27.240 1.00 44.59 193 ALA A N 1
ATOM 1411 C CA . ALA A 1 193 ? -29.678 8.622 28.230 1.00 44.59 193 ALA A CA 1
ATOM 1412 C C . ALA A 1 193 ? -30.607 7.446 27.815 1.00 44.59 193 ALA A C 1
ATOM 1414 O O . ALA A 1 193 ? -31.664 7.264 28.420 1.00 44.59 193 ALA A O 1
ATOM 1415 N N . ASP A 1 194 ? -30.142 6.590 26.909 1.00 43.25 194 ASP A N 1
ATOM 1416 C CA . ASP A 1 194 ? -30.458 5.155 26.843 1.00 43.25 194 ASP A CA 1
ATOM 1417 C C . ASP A 1 194 ? -29.141 4.377 26.565 1.00 43.25 194 ASP A C 1
ATOM 1419 O O . ASP A 1 194 ? -29.045 3.518 25.699 1.00 43.25 194 ASP A O 1
ATOM 1423 N N . GLU A 1 195 ? -28.093 4.704 27.339 1.00 49.72 195 GLU A N 1
ATOM 1424 C CA . GLU A 1 195 ? -26.759 4.067 27.388 1.00 49.72 195 GLU A CA 1
ATOM 1425 C C . GLU A 1 195 ? -26.827 2.643 27.986 1.00 49.72 195 GLU A C 1
ATOM 1427 O O . GLU A 1 195 ? -26.258 2.333 29.035 1.00 49.72 195 GLU A O 1
ATOM 1432 N N . GLU A 1 196 ? -27.606 1.762 27.366 1.00 47.44 196 GLU A N 1
ATOM 1433 C CA . GLU A 1 196 ? -27.737 0.365 27.775 1.00 47.44 196 GLU A CA 1
ATOM 1434 C C . GLU A 1 196 ? -27.817 -0.571 26.556 1.00 47.44 196 GLU A C 1
ATOM 1436 O O . GLU A 1 196 ? -28.591 -1.526 26.599 1.00 47.44 196 GLU A O 1
ATOM 1441 N N . GLY A 1 197 ? -27.021 -0.382 25.486 1.00 56.66 197 GLY A N 1
ATOM 1442 C CA . GLY A 1 197 ? -27.009 -1.453 24.487 1.00 56.66 197 GLY A CA 1
ATOM 1443 C C . GLY A 1 197 ? -26.224 -1.449 23.183 1.00 56.66 197 GLY A C 1
ATOM 1444 O O . GLY A 1 197 ? -26.551 -2.302 22.375 1.00 56.66 197 GLY A O 1
ATOM 1445 N N . GLN A 1 198 ? -25.195 -0.647 22.945 1.00 67.81 198 GLN A N 1
ATOM 1446 C CA . GLN A 1 198 ? -24.410 -0.851 21.716 1.00 67.81 198 GLN A CA 1
ATOM 1447 C C . GLN A 1 198 ? -23.502 -2.096 21.790 1.00 67.81 198 GLN A C 1
ATOM 1449 O O . GLN A 1 198 ? -23.004 -2.468 22.866 1.00 67.81 198 GLN A O 1
ATOM 1454 N N . ILE A 1 199 ? -23.348 -2.779 20.657 1.00 78.38 199 ILE A N 1
ATOM 1455 C CA . ILE A 1 199 ? -22.397 -3.871 20.433 1.00 78.38 199 ILE A CA 1
ATOM 1456 C C . ILE A 1 199 ? -21.304 -3.342 19.513 1.00 78.38 199 ILE A C 1
ATOM 1458 O O . ILE A 1 199 ? -21.596 -2.962 18.390 1.00 78.38 199 ILE A O 1
ATOM 1462 N N . ASP A 1 200 ? -20.051 -3.386 19.956 1.00 77.75 200 ASP A N 1
ATOM 1463 C CA . ASP A 1 200 ? -18.911 -3.105 19.087 1.00 77.75 200 ASP A CA 1
ATOM 1464 C C . ASP A 1 200 ? -18.626 -4.338 18.211 1.00 77.75 200 ASP A C 1
ATOM 1466 O O . ASP A 1 200 ? -18.513 -5.466 18.718 1.00 77.75 200 ASP A O 1
ATOM 1470 N N . LEU A 1 201 ? -18.508 -4.146 16.896 1.00 78.56 201 LEU A N 1
ATOM 1471 C CA . LEU A 1 201 ? -18.181 -5.210 15.948 1.00 78.56 201 LEU A CA 1
ATOM 1472 C C . LEU A 1 201 ? -16.695 -5.175 15.582 1.00 78.56 201 LEU A C 1
ATOM 1474 O O . LEU A 1 201 ? -16.124 -4.139 15.268 1.00 78.56 201 LEU A O 1
ATOM 1478 N N . VAL A 1 202 ? -16.071 -6.351 15.567 1.00 72.31 202 VAL A N 1
ATOM 1479 C CA . VAL A 1 202 ? -14.705 -6.558 15.071 1.00 72.31 202 VAL A CA 1
ATOM 1480 C C . VAL A 1 202 ? -14.754 -7.540 13.915 1.00 72.31 202 VAL A C 1
ATOM 1482 O O . VAL A 1 202 ? -15.151 -8.689 14.110 1.00 72.31 202 VAL A O 1
ATOM 1485 N N . VAL A 1 203 ? -14.334 -7.119 12.727 1.00 78.00 203 VAL A N 1
ATOM 1486 C CA . VAL A 1 203 ? -14.304 -7.969 11.533 1.00 78.00 203 VAL A CA 1
ATOM 1487 C C . VAL A 1 203 ? -12.871 -8.285 11.108 1.00 78.00 203 VAL A C 1
ATOM 1489 O O . VAL A 1 203 ? -12.033 -7.402 10.998 1.00 78.00 203 VAL A O 1
ATOM 1492 N N . GLU A 1 204 ? -12.577 -9.567 10.886 1.00 73.38 204 GLU A N 1
ATOM 1493 C CA . GLU A 1 204 ? -11.265 -10.054 10.443 1.00 73.38 204 GLU A CA 1
ATOM 1494 C C . GLU A 1 204 ? -11.427 -10.968 9.216 1.00 73.38 204 GLU A C 1
ATOM 1496 O O . GLU A 1 204 ? -12.087 -12.011 9.296 1.00 73.38 204 GLU A O 1
ATOM 1501 N N . GLY A 1 205 ? -10.808 -10.640 8.079 1.00 74.38 205 GLY A N 1
ATOM 1502 C CA . GLY A 1 205 ? -10.854 -11.471 6.867 1.00 74.38 205 GLY A CA 1
ATOM 1503 C C . GLY A 1 205 ? -10.711 -10.670 5.575 1.00 74.38 205 GLY A C 1
ATOM 1504 O O . GLY A 1 205 ? -10.440 -9.477 5.621 1.00 74.38 205 GLY A O 1
ATOM 1505 N N . THR A 1 206 ? -10.871 -11.336 4.425 1.00 65.44 206 THR A N 1
ATOM 1506 C CA . THR A 1 206 ? -10.931 -10.652 3.123 1.00 65.44 206 THR A CA 1
ATOM 1507 C C . THR A 1 206 ? -12.380 -10.299 2.803 1.00 65.44 206 THR A C 1
ATOM 1509 O O . THR A 1 206 ? -13.281 -11.103 3.056 1.00 65.44 206 THR A O 1
ATOM 1512 N N . LEU A 1 207 ? -12.598 -9.099 2.263 1.00 74.19 207 LEU A N 1
ATOM 1513 C CA . LEU A 1 207 ? -13.910 -8.597 1.844 1.00 74.19 207 L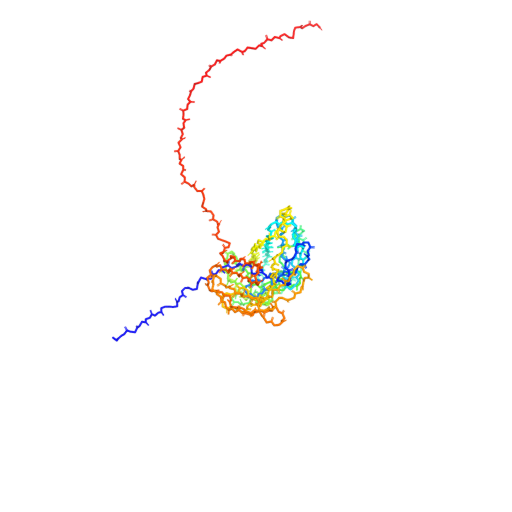EU A CA 1
ATOM 1514 C C . LEU A 1 207 ? -14.251 -8.999 0.398 1.00 74.19 207 LEU A C 1
ATOM 1516 O O . LEU A 1 207 ? -15.050 -8.364 -0.272 1.00 74.19 207 LEU A O 1
ATOM 1520 N N . GLU A 1 208 ? -13.650 -10.081 -0.097 1.00 69.44 208 GLU A N 1
ATOM 1521 C CA . GLU A 1 208 ? -13.932 -10.581 -1.439 1.00 69.44 208 GLU A CA 1
ATOM 1522 C C . GLU A 1 208 ? -15.261 -11.353 -1.461 1.00 69.44 208 GLU A C 1
ATOM 1524 O O . GLU A 1 208 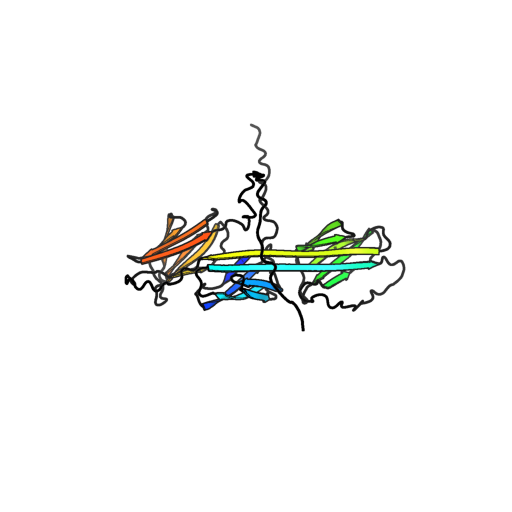? -15.528 -12.147 -0.548 1.00 69.44 208 GLU A O 1
ATOM 1529 N N . PRO A 1 209 ? -16.061 -11.242 -2.533 1.00 76.12 209 PRO A N 1
ATOM 1530 C CA . PRO A 1 209 ? -17.313 -11.973 -2.653 1.00 76.12 209 PRO A CA 1
ATOM 1531 C C . PRO A 1 209 ? -17.097 -13.491 -2.531 1.00 76.12 209 PRO A C 1
ATOM 1533 O O . PRO A 1 209 ? -16.357 -14.124 -3.291 1.00 76.12 209 PRO A O 1
ATOM 1536 N N . GLY A 1 210 ? -17.768 -14.108 -1.556 1.00 76.50 210 GLY A N 1
ATOM 1537 C CA . GLY A 1 210 ? -17.630 -15.529 -1.227 1.00 76.50 210 GLY A CA 1
ATOM 1538 C C . GLY A 1 210 ? -16.478 -15.892 -0.278 1.00 76.50 210 GLY A C 1
ATOM 1539 O O . GLY A 1 210 ? -16.319 -17.080 0.034 1.00 76.50 210 GLY A O 1
ATOM 1540 N N . ALA A 1 211 ? -15.692 -14.925 0.202 1.00 81.12 211 ALA A N 1
ATOM 1541 C CA . ALA A 1 211 ? -14.669 -15.142 1.222 1.00 81.12 211 ALA A CA 1
ATOM 1542 C C . ALA A 1 211 ? -15.262 -15.310 2.629 1.00 81.12 211 ALA A C 1
ATOM 1544 O O . ALA A 1 211 ? -16.441 -15.059 2.878 1.00 81.12 211 ALA A O 1
ATOM 1545 N N . ASN A 1 212 ? -14.441 -15.791 3.567 1.00 81.88 212 ASN A N 1
ATOM 1546 C CA . ASN A 1 212 ? -14.840 -15.978 4.959 1.00 81.88 212 ASN A CA 1
ATOM 1547 C C . ASN A 1 212 ? -14.377 -14.811 5.838 1.00 81.88 212 ASN A C 1
ATOM 1549 O O . ASN A 1 212 ? -13.178 -14.609 6.025 1.00 81.88 212 ASN A O 1
ATOM 1553 N N . LEU A 1 213 ? -15.331 -14.144 6.473 1.00 83.56 213 LEU A N 1
ATOM 1554 C CA . LEU A 1 213 ? -15.105 -13.037 7.395 1.00 83.56 213 LEU A CA 1
ATOM 1555 C C . LEU A 1 213 ? -15.397 -13.499 8.827 1.00 83.56 213 LEU A C 1
ATOM 1557 O O . LEU A 1 213 ? -16.384 -14.189 9.069 1.00 83.56 213 LEU A O 1
ATOM 1561 N N . SER A 1 214 ? -14.540 -13.186 9.792 1.00 83.38 214 SER A N 1
ATOM 1562 C CA . SER A 1 214 ? -14.782 -13.465 11.213 1.00 83.38 214 SER A CA 1
ATOM 1563 C C . SER A 1 214 ? -15.298 -12.214 11.902 1.00 83.38 214 SER A C 1
ATOM 1565 O O . SER A 1 214 ? -14.563 -11.250 12.029 1.00 83.38 214 SER A O 1
ATOM 1567 N N . VAL A 1 215 ? -16.538 -12.255 12.375 1.00 85.56 215 VAL A N 1
ATOM 1568 C CA . VAL A 1 215 ? -17.216 -11.171 13.093 1.00 85.56 215 VAL A CA 1
ATOM 1569 C C . VAL A 1 215 ? -17.164 -11.468 14.588 1.00 85.56 215 VAL A C 1
ATOM 1571 O O . VAL A 1 215 ? -17.648 -12.516 15.014 1.00 85.56 215 VAL A O 1
ATOM 1574 N N . THR A 1 216 ? -16.597 -10.585 15.401 1.00 86.00 216 THR A N 1
ATOM 1575 C CA . THR A 1 216 ? -16.566 -10.683 16.863 1.00 86.00 216 THR A CA 1
ATOM 1576 C C . THR A 1 216 ? -17.376 -9.553 17.479 1.00 86.00 216 THR A C 1
ATOM 1578 O O . THR A 1 216 ? -17.093 -8.389 17.245 1.00 86.00 216 THR A O 1
ATOM 1581 N N . ALA A 1 217 ? -18.363 -9.912 18.294 1.00 86.00 217 ALA A N 1
ATOM 1582 C CA . ALA A 1 217 ? -19.202 -8.973 19.027 1.00 86.00 217 ALA A CA 1
ATOM 1583 C C . ALA A 1 217 ? -18.599 -8.678 20.407 1.00 86.00 217 ALA A C 1
ATOM 1585 O O . ALA A 1 217 ? -18.351 -9.619 21.176 1.00 86.00 217 ALA A O 1
ATOM 1586 N N . LEU A 1 218 ? -18.404 -7.407 20.745 1.00 84.94 218 LEU A N 1
ATOM 1587 C CA . LEU A 1 218 ? -17.882 -6.936 22.029 1.00 84.94 218 LEU A CA 1
ATOM 1588 C C . LEU A 1 218 ? -18.900 -6.013 22.722 1.00 84.94 218 LEU A C 1
ATOM 1590 O O . LEU A 1 218 ? -19.761 -5.417 22.086 1.00 84.94 218 LEU A O 1
ATOM 1594 N N . ASP A 1 219 ? -18.862 -5.959 24.053 1.00 81.19 219 ASP A N 1
ATOM 1595 C CA . ASP A 1 219 ? -19.568 -4.929 24.825 1.00 81.19 219 ASP A CA 1
ATOM 1596 C C . ASP A 1 219 ? -18.704 -3.680 25.026 1.00 81.19 219 ASP A C 1
ATOM 1598 O O . ASP A 1 219 ? -17.498 -3.737 24.815 1.00 81.19 219 ASP A O 1
ATOM 1602 N N . ALA A 1 220 ? -19.306 -2.601 25.534 1.00 73.44 220 ALA A N 1
ATOM 1603 C CA . ALA A 1 220 ? -18.637 -1.324 25.801 1.00 73.44 220 ALA A CA 1
ATOM 1604 C C . ALA A 1 220 ? -17.416 -1.398 26.752 1.00 73.44 220 ALA A C 1
ATOM 1606 O O . ALA A 1 220 ? -16.615 -0.468 26.822 1.00 73.44 220 ALA A O 1
ATOM 1607 N N . ASP A 1 221 ? -17.249 -2.485 27.518 1.00 73.75 221 ASP A N 1
ATOM 1608 C CA . ASP A 1 221 ? -16.057 -2.738 28.342 1.00 73.75 221 ASP A CA 1
ATOM 1609 C C . ASP A 1 221 ? -14.999 -3.587 27.587 1.00 73.75 221 ASP A C 1
ATOM 1611 O O . ASP A 1 221 ? -13.992 -4.005 28.174 1.00 73.75 221 ASP A O 1
ATOM 1615 N N . GLY A 1 222 ? -15.228 -3.884 26.305 1.00 75.81 222 GLY A N 1
ATOM 1616 C CA . GLY A 1 222 ? -14.397 -4.702 25.423 1.00 75.81 222 GLY A CA 1
ATOM 1617 C C . GLY A 1 222 ? -14.520 -6.212 25.649 1.00 75.81 222 GLY A C 1
ATOM 1618 O O . GLY A 1 222 ? -13.615 -6.961 25.267 1.00 75.81 222 GLY A O 1
ATOM 1619 N N . ASN A 1 223 ? -15.575 -6.706 26.315 1.00 81.31 223 ASN A N 1
ATOM 1620 C CA . ASN A 1 223 ? -15.732 -8.149 26.541 1.00 81.31 223 ASN A CA 1
ATOM 1621 C C . ASN A 1 223 ? -16.566 -8.816 25.448 1.00 81.31 223 ASN A C 1
ATOM 1623 O O . ASN A 1 223 ? -17.618 -8.332 25.050 1.00 81.31 223 ASN A O 1
ATOM 1627 N N . ALA A 1 224 ? -16.135 -10.008 25.040 1.00 87.25 224 ALA A N 1
ATOM 1628 C CA . ALA A 1 224 ? -16.824 -10.809 24.040 1.00 87.25 224 ALA A CA 1
ATOM 1629 C C . ALA A 1 224 ? -18.265 -11.190 24.426 1.00 87.25 224 ALA A C 1
ATOM 1631 O O . ALA A 1 224 ? -18.517 -11.786 25.482 1.00 87.25 224 ALA A O 1
ATOM 1632 N N . ILE A 1 225 ? -19.196 -10.947 23.505 1.00 87.75 225 ILE A N 1
ATOM 1633 C CA . ILE A 1 225 ? -20.615 -11.270 23.636 1.00 87.75 225 ILE A CA 1
ATOM 1634 C C . ILE A 1 225 ? -20.906 -12.590 22.929 1.00 87.75 225 ILE A C 1
ATOM 1636 O O . ILE A 1 225 ? -20.979 -12.666 21.707 1.00 87.75 225 ILE A O 1
ATOM 1640 N N . SER A 1 226 ? -21.128 -13.648 23.706 1.00 90.25 226 SER A N 1
ATOM 1641 C CA . SER A 1 226 ? -21.555 -14.956 23.190 1.00 90.25 226 SER A CA 1
ATOM 1642 C C . SER A 1 226 ? -23.067 -15.044 22.961 1.00 90.25 226 SER A C 1
ATOM 1644 O O . SER A 1 226 ? -23.826 -14.530 23.780 1.00 90.25 226 SER A O 1
ATOM 1646 N N . ASN A 1 227 ? -23.507 -15.850 21.991 1.00 88.50 227 ASN A N 1
ATOM 1647 C CA . ASN A 1 227 ? -24.913 -16.035 21.593 1.00 88.50 227 ASN A CA 1
ATOM 1648 C C . ASN A 1 227 ? -25.587 -14.751 21.078 1.00 88.50 227 ASN A C 1
ATOM 1650 O O . ASN A 1 227 ? -26.798 -14.586 21.224 1.00 88.50 227 ASN A O 1
ATOM 1654 N N . ALA A 1 228 ? -24.813 -13.821 20.520 1.00 89.44 228 ALA A N 1
ATOM 1655 C CA . ALA A 1 228 ? -25.361 -12.716 19.747 1.00 89.44 228 ALA A CA 1
ATOM 1656 C C . ALA A 1 228 ? -25.810 -13.259 18.389 1.00 89.44 228 ALA A C 1
ATOM 1658 O O . ALA A 1 228 ? -25.072 -14.025 17.773 1.00 89.44 228 ALA A O 1
ATOM 1659 N N . THR A 1 229 ? -27.021 -12.922 17.959 1.00 90.31 229 THR A N 1
ATOM 1660 C CA . THR A 1 229 ? -27.522 -13.274 16.626 1.00 90.31 229 THR A CA 1
ATOM 1661 C C . THR A 1 229 ? -26.813 -12.395 15.614 1.00 90.31 229 THR A C 1
ATOM 1663 O O . THR A 1 229 ? -26.760 -11.194 15.824 1.00 90.31 229 THR A O 1
ATOM 1666 N N . VAL A 1 230 ? -26.268 -12.988 14.559 1.00 90.88 230 VAL A N 1
ATOM 1667 C CA . VAL A 1 230 ? -25.613 -12.267 13.466 1.00 90.88 230 VAL A CA 1
ATOM 1668 C C . VAL A 1 230 ? -26.431 -12.479 12.199 1.00 90.88 230 VAL A C 1
ATOM 1670 O O . VAL A 1 230 ? -26.753 -13.630 11.864 1.00 90.88 230 VAL A O 1
ATOM 1673 N N . SER A 1 231 ? -26.737 -11.392 11.506 1.00 86.62 231 SER A N 1
ATOM 1674 C CA . SER A 1 231 ? -27.404 -11.349 10.208 1.00 86.62 231 SER A CA 1
ATOM 1675 C C . SER A 1 231 ? -26.469 -10.740 9.167 1.00 86.62 231 SER A C 1
ATOM 1677 O O . SER A 1 231 ? -25.638 -9.907 9.507 1.00 86.62 231 SER A O 1
ATOM 1679 N N . VAL A 1 232 ? -26.581 -11.197 7.921 1.00 88.56 232 VAL A N 1
ATOM 1680 C CA . VAL A 1 232 ? -25.900 -10.619 6.757 1.00 88.56 232 VAL A CA 1
ATOM 1681 C C . VAL A 1 232 ? -26.968 -10.256 5.728 1.00 88.56 232 VAL A C 1
ATOM 1683 O O . VAL A 1 232 ? -27.717 -11.155 5.337 1.00 88.56 232 VAL A O 1
ATOM 1686 N N . ASN A 1 233 ? -27.059 -8.991 5.312 1.00 85.38 233 ASN A N 1
ATOM 1687 C CA . ASN A 1 233 ? -28.097 -8.457 4.415 1.00 85.38 233 ASN A CA 1
ATOM 1688 C C . ASN A 1 233 ? -29.506 -8.897 4.855 1.00 85.38 233 ASN A C 1
ATOM 1690 O O . ASN A 1 233 ? -30.186 -9.649 4.147 1.00 85.38 233 ASN A O 1
ATOM 1694 N N . ASP A 1 234 ? -29.897 -8.538 6.084 1.00 85.94 234 ASP A N 1
ATOM 1695 C CA . ASP A 1 234 ? -31.130 -8.984 6.764 1.00 85.94 234 ASP A CA 1
ATOM 1696 C C . ASP A 1 234 ? -31.301 -10.519 6.956 1.00 85.94 234 ASP A C 1
ATOM 1698 O O . ASP A 1 234 ? -32.309 -10.975 7.521 1.00 85.94 234 ASP A O 1
ATOM 1702 N N . GLU A 1 235 ? -30.370 -11.374 6.505 1.00 85.31 235 GLU A N 1
ATOM 1703 C CA . GLU A 1 235 ? -30.486 -12.834 6.620 1.00 85.31 235 GLU A CA 1
ATOM 1704 C C . GLU A 1 235 ? -29.697 -13.380 7.828 1.00 85.31 235 GLU A C 1
ATOM 1706 O O . GLU A 1 235 ? -28.469 -13.328 7.846 1.00 85.31 235 GLU A O 1
ATOM 1711 N N . PRO A 1 236 ? -30.353 -13.987 8.841 1.00 88.31 236 PRO A N 1
ATOM 1712 C CA . PRO A 1 236 ? -29.666 -14.506 10.023 1.00 88.31 236 PRO A CA 1
ATOM 1713 C C . PRO A 1 236 ? -28.779 -15.708 9.674 1.00 88.31 236 PRO A C 1
ATOM 1715 O O . PRO A 1 236 ? -29.269 -16.794 9.336 1.00 88.31 236 PRO A O 1
ATOM 1718 N N . VAL A 1 237 ? -27.467 -15.538 9.829 1.00 91.19 237 VAL A N 1
ATOM 1719 C CA . VAL A 1 237 ? -26.443 -16.533 9.478 1.00 91.19 237 VAL A CA 1
ATOM 1720 C C . VAL A 1 237 ? -26.043 -17.419 10.657 1.00 91.19 237 VAL A C 1
ATOM 1722 O O . VAL A 1 237 ? -25.653 -18.577 10.463 1.00 91.19 237 VAL A O 1
ATOM 1725 N N . GLY A 1 238 ? -26.172 -16.932 11.895 1.00 92.06 238 GLY A N 1
ATOM 1726 C CA . GLY A 1 238 ? -25.828 -17.722 13.075 1.00 92.06 238 GLY A CA 1
ATOM 1727 C C . GLY A 1 238 ? -25.808 -16.954 14.391 1.00 92.06 238 GLY A C 1
ATOM 1728 O O . GLY A 1 238 ? -26.331 -15.853 14.500 1.00 92.06 238 GLY A O 1
ATOM 1729 N N . GLU A 1 239 ? -25.207 -17.582 15.404 1.00 92.50 239 GLU A N 1
ATOM 1730 C CA . GLU A 1 239 ? -24.987 -16.989 16.723 1.00 92.50 239 GLU A CA 1
ATOM 1731 C C . GLU A 1 239 ? -23.489 -17.006 17.063 1.00 92.50 239 GLU A C 1
ATOM 1733 O O . GLU A 1 239 ? -22.801 -17.995 16.781 1.00 92.50 239 GLU A O 1
ATOM 1738 N N . THR A 1 240 ? -22.983 -15.955 17.707 1.00 90.62 240 THR A N 1
ATOM 1739 C CA . THR A 1 240 ? -21.581 -15.870 18.138 1.00 90.62 240 THR A CA 1
ATOM 1740 C C . THR A 1 240 ? -21.214 -16.949 19.163 1.00 90.62 240 THR A C 1
ATOM 1742 O O . THR A 1 240 ? -22.002 -17.333 20.035 1.00 90.62 240 THR A O 1
ATOM 1745 N N . GLY A 1 241 ? -19.984 -17.461 19.076 1.00 86.12 241 GLY A N 1
ATOM 1746 C CA . GLY A 1 241 ? -19.463 -18.494 19.974 1.00 86.12 241 GLY A CA 1
ATOM 1747 C C . GLY A 1 241 ? -19.103 -17.988 21.378 1.00 86.12 241 GLY A C 1
ATOM 1748 O O . GLY A 1 241 ? -19.294 -16.828 21.724 1.00 86.12 241 GLY A O 1
ATOM 1749 N N . GLU A 1 242 ? -18.508 -18.853 22.209 1.00 80.62 242 GLU A N 1
ATOM 1750 C CA . GLU A 1 242 ? -18.072 -18.499 23.579 1.00 80.62 242 GLU A CA 1
ATOM 1751 C C . GLU A 1 242 ? -17.021 -17.372 23.632 1.00 80.62 242 GLU A C 1
ATOM 1753 O O . GLU A 1 242 ? -16.860 -16.746 24.675 1.00 80.62 242 GLU A O 1
ATOM 1758 N N . ASN A 1 243 ? -16.324 -17.115 22.521 1.00 81.56 243 ASN A N 1
ATOM 1759 C CA . ASN A 1 243 ? -15.357 -16.022 22.382 1.00 81.56 243 ASN A CA 1
ATOM 1760 C C . ASN A 1 243 ? -15.954 -14.785 21.693 1.00 81.56 243 ASN A C 1
ATOM 1762 O O . ASN A 1 243 ? -15.204 -13.905 21.300 1.00 81.56 243 ASN A O 1
ATOM 1766 N N . GLY A 1 244 ? -17.273 -14.736 21.490 1.00 86.31 244 GLY A N 1
ATOM 1767 C CA . GLY A 1 244 ? -17.947 -13.631 20.805 1.00 86.31 244 GLY A CA 1
ATOM 1768 C C . GLY A 1 244 ? -17.813 -13.633 19.286 1.00 86.31 244 GLY A C 1
ATOM 1769 O O . GLY A 1 244 ? -18.420 -12.793 18.644 1.00 86.31 244 GLY A O 1
ATOM 1770 N N . THR A 1 245 ? -17.095 -14.598 18.707 1.00 88.12 245 THR A N 1
ATOM 1771 C CA . THR A 1 245 ? -16.837 -14.668 17.262 1.00 88.12 245 THR A CA 1
ATOM 1772 C C . THR A 1 245 ? -17.807 -15.590 16.515 1.00 88.12 245 THR A C 1
ATOM 1774 O O . THR A 1 245 ? -18.127 -16.685 16.997 1.00 88.12 245 THR A O 1
ATOM 1777 N N . LEU A 1 246 ? -18.203 -15.195 15.306 1.00 91.31 246 LEU A N 1
ATOM 1778 C CA . LEU A 1 246 ? -18.868 -15.998 14.284 1.00 91.31 246 LEU A CA 1
ATOM 1779 C C . LEU A 1 246 ? -18.173 -15.791 12.933 1.00 91.31 246 LEU A C 1
ATOM 1781 O O . LEU A 1 246 ? -17.898 -14.668 12.541 1.00 91.31 246 LEU A O 1
ATOM 1785 N N . THR A 1 247 ? -17.933 -16.868 12.188 1.00 89.38 247 THR A N 1
ATOM 1786 C CA . THR A 1 247 ? -17.481 -16.755 10.796 1.00 89.38 247 THR A CA 1
ATOM 1787 C C . THR A 1 247 ? -18.686 -16.664 9.866 1.00 89.38 247 THR A C 1
ATOM 1789 O O . THR A 1 247 ? -19.515 -17.578 9.849 1.00 89.38 247 THR A O 1
ATOM 1792 N N . VAL A 1 248 ? -18.750 -15.595 9.081 1.00 88.50 248 VAL A N 1
ATOM 1793 C CA . VAL A 1 248 ? -19.745 -15.339 8.037 1.00 88.50 248 VAL A CA 1
ATOM 1794 C C . VAL A 1 248 ? -19.089 -15.434 6.658 1.00 88.50 248 VAL A C 1
ATOM 1796 O O . VAL A 1 248 ? -17.866 -15.517 6.539 1.00 88.50 248 VAL A O 1
ATOM 1799 N N . THR A 1 249 ? -19.896 -15.538 5.608 1.00 85.75 249 THR A N 1
ATOM 1800 C CA . THR A 1 249 ? -19.406 -15.534 4.222 1.00 85.75 249 THR A CA 1
ATOM 1801 C C . THR A 1 249 ? -19.826 -14.226 3.588 1.00 85.75 249 THR A C 1
ATOM 1803 O O . THR A 1 249 ? -20.998 -13.875 3.700 1.00 85.75 249 THR A O 1
ATOM 1806 N N . VAL A 1 250 ? -18.886 -13.535 2.952 1.00 82.56 250 VAL A N 1
ATOM 1807 C CA . VAL A 1 250 ? -19.166 -12.292 2.235 1.00 82.56 250 VAL A CA 1
ATOM 1808 C C . VAL A 1 250 ? -20.131 -12.616 1.084 1.00 82.56 250 VAL A C 1
ATOM 1810 O O . VAL A 1 250 ? -19.889 -13.593 0.356 1.00 82.56 250 VAL A O 1
ATOM 1813 N N . PRO A 1 251 ? -21.253 -11.888 0.951 1.00 79.38 251 PRO A N 1
ATOM 1814 C CA . PRO A 1 251 ? -22.194 -12.070 -0.144 1.00 79.38 251 PRO A CA 1
ATOM 1815 C C . PRO A 1 251 ? -21.524 -11.749 -1.488 1.00 79.38 251 PRO A C 1
ATOM 1817 O O . PRO A 1 251 ? -20.419 -11.227 -1.546 1.00 79.38 251 PRO A O 1
ATOM 1820 N N . VAL A 1 252 ? -22.163 -12.146 -2.588 1.00 77.75 252 VAL A N 1
ATOM 1821 C CA . VAL A 1 252 ? -21.695 -11.816 -3.953 1.00 77.75 252 VAL A CA 1
ATOM 1822 C C . VAL A 1 252 ? -22.391 -10.569 -4.504 1.00 77.75 252 VAL A C 1
ATOM 1824 O O . VAL A 1 252 ? -22.367 -10.346 -5.711 1.00 77.75 252 VAL A O 1
ATOM 1827 N N . ASP A 1 253 ? -23.097 -9.863 -3.629 1.00 75.56 253 ASP A N 1
ATOM 1828 C CA . ASP A 1 253 ? -23.838 -8.640 -3.899 1.00 75.56 253 ASP A CA 1
ATOM 1829 C C . ASP A 1 253 ? -22.908 -7.434 -3.696 1.00 75.56 253 ASP A C 1
ATOM 1831 O O . ASP A 1 253 ? -21.858 -7.567 -3.067 1.00 75.56 253 ASP A O 1
ATOM 1835 N N . ASP A 1 254 ? -23.304 -6.280 -4.228 1.00 71.44 254 ASP A N 1
ATOM 1836 C CA . ASP A 1 254 ? -22.515 -5.040 -4.225 1.00 71.44 254 ASP A CA 1
ATOM 1837 C C . ASP A 1 254 ? -22.491 -4.334 -2.849 1.00 71.44 254 ASP A C 1
ATOM 1839 O O . ASP A 1 254 ? -21.845 -3.310 -2.693 1.00 71.44 254 ASP A O 1
ATOM 1843 N N . GLU A 1 255 ? -23.152 -4.904 -1.835 1.00 74.56 255 GLU A N 1
ATOM 1844 C CA . GLU A 1 255 ? -23.217 -4.387 -0.462 1.00 74.56 255 GLU A CA 1
ATOM 1845 C C . GLU A 1 255 ? -23.156 -5.552 0.549 1.00 74.56 255 GLU A C 1
ATOM 1847 O O . GLU A 1 255 ? -23.765 -6.624 0.368 1.00 74.56 255 GLU A O 1
ATOM 1852 N N . LEU A 1 256 ? -22.408 -5.346 1.633 1.00 81.06 256 LEU A N 1
ATOM 1853 C CA . LEU A 1 256 ? -22.346 -6.203 2.813 1.00 81.06 256 LEU A CA 1
ATOM 1854 C C . LEU A 1 256 ? -22.846 -5.428 4.034 1.00 81.06 256 LEU A C 1
ATOM 1856 O O . LEU A 1 256 ? -22.110 -4.647 4.622 1.00 81.06 256 LEU A O 1
ATOM 1860 N N . GLU A 1 257 ? -24.051 -5.750 4.484 1.00 82.69 257 GLU A N 1
ATOM 1861 C CA . GLU A 1 257 ? -24.606 -5.307 5.761 1.00 82.69 257 GLU A CA 1
ATOM 1862 C C . GLU A 1 257 ? -24.501 -6.444 6.786 1.00 82.69 257 GLU A C 1
ATOM 1864 O O . GLU A 1 257 ? -24.960 -7.565 6.548 1.00 82.69 257 GLU A O 1
ATOM 1869 N N . ILE A 1 258 ? -23.894 -6.184 7.940 1.00 85.00 258 ILE A N 1
ATOM 1870 C CA . ILE A 1 258 ? -23.780 -7.109 9.067 1.00 85.00 258 ILE A CA 1
ATOM 1871 C C . ILE A 1 258 ? -24.479 -6.499 10.271 1.00 85.00 258 ILE A C 1
ATOM 1873 O O . ILE A 1 258 ? -24.011 -5.524 10.842 1.00 85.00 258 ILE A O 1
ATOM 1877 N N . GLU A 1 259 ? -25.539 -7.154 10.734 1.00 84.94 259 GLU A N 1
ATOM 1878 C CA . GLU A 1 259 ? -26.248 -6.778 11.957 1.00 84.94 259 GLU A CA 1
ATOM 1879 C C . GLU A 1 259 ? -25.974 -7.815 13.050 1.00 84.94 259 GLU A C 1
ATOM 1881 O O . GLU A 1 259 ? -26.108 -9.027 12.843 1.00 84.94 259 GLU A O 1
ATOM 1886 N N . VAL A 1 260 ? -25.617 -7.360 14.248 1.00 86.56 260 VAL A N 1
ATOM 1887 C CA . VAL A 1 260 ? -25.449 -8.202 15.430 1.00 86.56 260 VAL A CA 1
ATOM 1888 C C . VAL A 1 260 ? -26.426 -7.768 16.510 1.00 86.56 260 VAL A C 1
ATOM 1890 O O . VAL A 1 260 ? -26.328 -6.676 17.045 1.00 86.56 260 VAL A O 1
ATOM 1893 N N . THR A 1 261 ? -27.321 -8.664 16.927 1.00 85.19 261 THR A N 1
ATOM 1894 C CA . THR A 1 261 ? -28.288 -8.403 18.003 1.00 85.19 261 THR A CA 1
ATOM 1895 C C . THR A 1 261 ? -28.064 -9.327 19.197 1.00 85.19 261 THR A C 1
ATOM 1897 O O . THR A 1 261 ? -28.010 -10.556 19.071 1.00 85.19 261 THR A O 1
ATOM 1900 N N . HIS A 1 262 ? -28.025 -8.782 20.413 1.00 86.69 262 HIS A N 1
ATOM 1901 C CA . HIS A 1 262 ? -27.990 -9.573 21.643 1.00 86.69 262 HIS A CA 1
ATOM 1902 C C . HIS A 1 262 ? -28.834 -8.965 22.771 1.00 86.69 262 HIS A C 1
ATOM 1904 O O . HIS A 1 262 ? -28.390 -8.084 23.508 1.00 86.69 262 HIS A O 1
ATOM 1910 N N . ALA A 1 263 ? -29.985 -9.588 23.039 1.00 83.81 263 ALA A N 1
ATOM 1911 C CA . ALA A 1 263 ? -30.991 -9.117 23.995 1.00 83.81 263 ALA A CA 1
ATOM 1912 C C . ALA A 1 263 ? -31.615 -7.784 23.554 1.00 83.81 263 ALA A C 1
ATOM 1914 O O . ALA A 1 263 ? -32.336 -7.788 22.564 1.00 83.81 263 ALA A O 1
ATOM 1915 N N . ASP A 1 264 ? -31.370 -6.700 24.283 1.00 76.25 264 ASP A N 1
ATOM 1916 C CA . ASP A 1 264 ? -31.853 -5.348 23.972 1.00 76.25 264 ASP A CA 1
ATOM 1917 C C . ASP A 1 264 ? -30.715 -4.487 23.383 1.00 76.25 264 ASP A C 1
ATOM 1919 O O . ASP A 1 264 ? -30.700 -3.279 23.573 1.00 76.25 264 ASP A O 1
ATOM 1923 N N . ARG A 1 265 ? -29.722 -5.147 22.768 1.00 79.31 265 ARG A N 1
ATOM 1924 C CA . ARG A 1 265 ? -28.490 -4.558 22.243 1.00 79.31 265 ARG A CA 1
ATOM 1925 C C . ARG A 1 265 ? -28.320 -4.884 20.774 1.00 79.31 265 ARG A C 1
ATOM 1927 O O . ARG A 1 26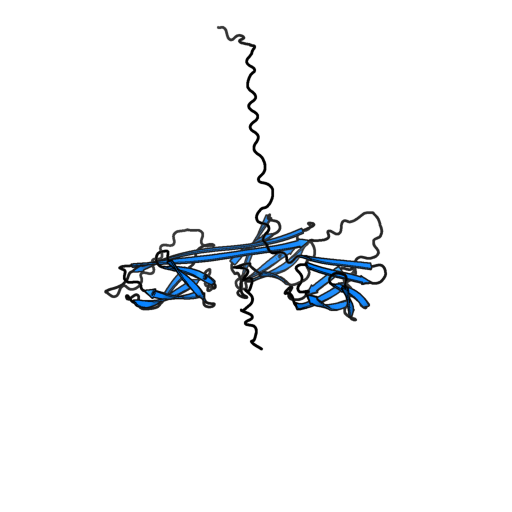5 ? -28.586 -6.034 20.403 1.00 79.31 265 ARG A O 1
ATOM 1934 N N . ASP A 1 266 ? -27.797 -3.945 20.013 1.00 81.38 266 ASP A N 1
ATOM 1935 C CA . ASP A 1 266 ? -27.561 -4.055 18.580 1.00 81.38 266 ASP A CA 1
ATOM 1936 C C . ASP A 1 266 ? -26.248 -3.367 18.185 1.00 81.38 266 ASP A C 1
ATOM 1938 O O . ASP A 1 266 ? -25.679 -2.590 18.953 1.00 81.38 266 ASP A O 1
ATOM 1942 N N . GLY A 1 267 ? -25.715 -3.773 17.039 1.00 80.31 267 GLY A N 1
ATOM 1943 C CA . GLY A 1 267 ? -24.576 -3.158 16.374 1.00 80.31 267 GLY A CA 1
ATOM 1944 C C . GLY A 1 267 ? -24.621 -3.533 14.900 1.00 80.31 267 GLY A C 1
ATOM 1945 O O . GLY A 1 267 ? -24.946 -4.680 14.569 1.00 80.31 267 GLY A O 1
ATOM 1946 N N . GLU A 1 268 ? -24.325 -2.575 14.037 1.00 79.62 268 GLU A N 1
ATOM 1947 C CA . GLU A 1 268 ? -24.374 -2.719 12.588 1.00 79.62 268 GLU A CA 1
ATOM 1948 C C . GLU A 1 268 ? -23.016 -2.384 11.961 1.00 79.62 268 GLU A C 1
ATOM 1950 O O . GLU A 1 268 ? -22.177 -1.710 12.555 1.00 79.62 268 GLU A O 1
ATOM 1955 N N . LEU A 1 269 ? -22.758 -2.951 10.789 1.00 78.31 269 LEU A N 1
ATOM 1956 C CA . LEU A 1 269 ? -21.619 -2.638 9.938 1.00 78.31 269 LEU A CA 1
ATOM 1957 C C . LEU A 1 269 ? -22.091 -2.781 8.499 1.00 78.31 269 LEU A C 1
ATOM 1959 O O . LEU A 1 269 ? -22.429 -3.892 8.094 1.00 78.31 269 LEU A O 1
ATOM 1963 N N . SER A 1 270 ? -22.043 -1.701 7.733 1.00 74.88 270 SER A N 1
ATOM 1964 C CA . SER A 1 270 ? -22.335 -1.721 6.301 1.00 74.88 270 SER A CA 1
ATOM 1965 C C . SER A 1 270 ? -21.075 -1.391 5.517 1.00 74.88 270 SER A C 1
ATOM 1967 O O . SER A 1 270 ? -20.299 -0.522 5.911 1.00 74.88 270 SER A O 1
ATOM 1969 N N . VAL A 1 271 ? -20.841 -2.147 4.450 1.00 67.56 271 VAL A N 1
ATOM 1970 C CA . VAL A 1 271 ? -19.722 -1.972 3.527 1.00 67.56 271 VAL A CA 1
ATOM 1971 C C . VAL A 1 271 ? -20.278 -2.025 2.114 1.00 67.56 271 VAL A C 1
ATOM 1973 O O . VAL A 1 271 ? -20.759 -3.075 1.680 1.00 67.56 271 VAL A O 1
ATOM 1976 N N . ASP A 1 272 ? -20.179 -0.913 1.405 1.00 70.88 272 ASP A N 1
ATOM 1977 C CA . ASP A 1 272 ? -20.495 -0.821 -0.011 1.00 70.88 272 ASP A CA 1
ATOM 1978 C C . ASP A 1 272 ? -19.272 -1.230 -0.841 1.00 70.88 272 ASP A C 1
ATOM 1980 O O . ASP A 1 272 ? -18.140 -0.832 -0.569 1.00 70.88 272 ASP A O 1
ATOM 1984 N N . PHE A 1 273 ? -19.497 -2.086 -1.835 1.00 64.06 273 PHE A N 1
ATOM 1985 C CA . PHE A 1 273 ? -18.484 -2.538 -2.789 1.00 64.06 273 PHE A CA 1
ATOM 1986 C C . PHE A 1 273 ? -18.651 -1.885 -4.162 1.00 64.06 273 PHE A C 1
ATOM 1988 O O . PHE A 1 273 ? -17.956 -2.299 -5.092 1.00 64.06 273 PHE A O 1
ATOM 1995 N N . GLU A 1 274 ? -19.583 -0.932 -4.322 1.00 54.00 274 GLU A N 1
ATOM 1996 C CA . GLU A 1 274 ? -19.698 -0.182 -5.572 1.00 54.00 274 GLU A CA 1
ATOM 1997 C C . GLU A 1 274 ? -18.360 0.514 -5.853 1.00 54.00 274 GLU A C 1
ATOM 1999 O O . GLU A 1 274 ? -17.854 1.298 -5.055 1.00 54.00 274 GLU A O 1
ATOM 2004 N N . ASP A 1 275 ? -17.777 0.117 -6.986 1.00 41.09 275 ASP A N 1
ATOM 2005 C CA . ASP A 1 275 ? -16.620 0.706 -7.639 1.00 41.09 275 ASP A CA 1
ATOM 2006 C C . ASP A 1 275 ? -16.579 2.234 -7.475 1.00 41.09 275 ASP A C 1
ATOM 2008 O O . ASP A 1 275 ? -17.597 2.916 -7.611 1.00 41.09 275 ASP A O 1
ATOM 2012 N N . ALA A 1 276 ? -15.352 2.739 -7.360 1.00 41.62 276 ALA A N 1
ATOM 2013 C CA . ALA 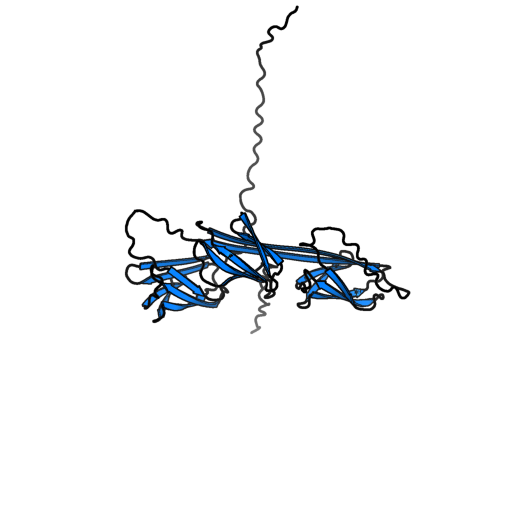A 1 276 ? -14.875 4.060 -7.763 1.00 41.62 276 ALA A CA 1
ATOM 2014 C C . ALA A 1 276 ? -15.249 4.404 -9.228 1.00 41.62 276 ALA A C 1
ATOM 2016 O O . ALA A 1 276 ? -14.405 4.582 -10.107 1.00 41.62 276 ALA A O 1
ATOM 2017 N N . ALA A 1 277 ? -16.544 4.427 -9.526 1.00 41.56 277 ALA A N 1
ATOM 2018 C CA . ALA A 1 277 ? -17.131 4.653 -10.833 1.00 41.56 277 ALA A CA 1
ATOM 2019 C C . ALA A 1 277 ? -18.378 5.536 -10.715 1.00 41.56 277 ALA A C 1
ATOM 2021 O O . ALA A 1 277 ? -19.363 5.316 -11.416 1.00 41.56 277 ALA A O 1
ATOM 2022 N N . ASP A 1 278 ? -18.317 6.581 -9.890 1.00 35.88 278 ASP A N 1
ATOM 2023 C CA . ASP A 1 278 ? -19.178 7.754 -10.059 1.00 35.88 278 ASP A CA 1
ATOM 2024 C C . ASP A 1 278 ? -18.356 8.947 -10.571 1.00 35.88 278 ASP A C 1
ATOM 2026 O O . ASP A 1 278 ? -18.369 10.070 -10.065 1.00 35.88 278 ASP A O 1
ATOM 2030 N N . GLU A 1 279 ? -17.657 8.710 -11.684 1.00 45.53 279 GLU A N 1
ATOM 2031 C CA . GLU A 1 279 ? -17.470 9.785 -12.641 1.00 45.53 279 GLU A CA 1
ATOM 2032 C C . GLU A 1 279 ? -18.836 10.124 -13.263 1.00 45.53 279 GLU A C 1
ATOM 2034 O O . GLU A 1 279 ? -19.264 9.539 -14.257 1.00 45.53 279 GLU A O 1
ATOM 2039 N N . HIS A 1 280 ? -19.428 11.205 -12.758 1.00 43.41 280 HIS A N 1
ATOM 2040 C CA . HIS A 1 280 ? -20.103 12.198 -13.593 1.00 43.41 280 HIS A CA 1
ATOM 2041 C C . HIS A 1 280 ? -21.538 11.881 -14.057 1.00 43.41 280 HIS A C 1
ATOM 2043 O O . HIS A 1 280 ? -21.772 11.559 -15.219 1.00 43.41 280 HIS A O 1
ATOM 2049 N N . ASP A 1 281 ? -22.536 12.206 -13.232 1.00 41.50 281 ASP A N 1
ATOM 2050 C CA . ASP A 1 281 ? -23.849 12.590 -13.768 1.00 41.50 281 ASP A CA 1
ATOM 2051 C C . ASP A 1 281 ? -24.570 13.607 -12.865 1.00 41.50 281 ASP A C 1
ATOM 2053 O O . ASP A 1 281 ? -25.370 13.267 -11.998 1.00 41.50 281 ASP A O 1
ATOM 2057 N N . HIS A 1 282 ? -24.314 14.899 -13.102 1.00 38.28 282 HIS A N 1
ATOM 2058 C CA . HIS A 1 282 ? -25.324 15.929 -12.851 1.00 38.28 282 HIS A CA 1
ATOM 2059 C C . HIS A 1 282 ? -25.303 17.021 -13.939 1.00 38.28 282 HIS A C 1
ATOM 2061 O O . HIS A 1 282 ? -24.659 18.064 -13.823 1.00 38.28 282 HIS A O 1
ATOM 2067 N N . ASP A 1 283 ? -26.096 16.728 -14.977 1.00 39.41 283 ASP A N 1
ATOM 2068 C CA . ASP A 1 283 ? -26.963 17.633 -15.747 1.00 39.41 283 ASP A CA 1
ATOM 2069 C C . ASP A 1 283 ? -26.342 18.564 -16.814 1.00 39.41 283 ASP A C 1
ATOM 2071 O O . ASP A 1 283 ? -26.148 19.767 -16.620 1.00 39.41 283 ASP A O 1
ATOM 2075 N N . ASP A 1 284 ? -26.224 18.030 -18.035 1.00 46.38 284 ASP A N 1
ATOM 2076 C CA . ASP A 1 284 ? -26.522 18.786 -19.260 1.00 46.38 284 ASP A CA 1
ATOM 2077 C C . ASP A 1 284 ? -28.055 18.911 -19.427 1.00 46.38 284 ASP A C 1
ATOM 2079 O O . ASP A 1 284 ? -28.690 17.944 -19.834 1.00 46.38 284 ASP A O 1
ATOM 2083 N N . GLU A 1 285 ? -28.637 20.086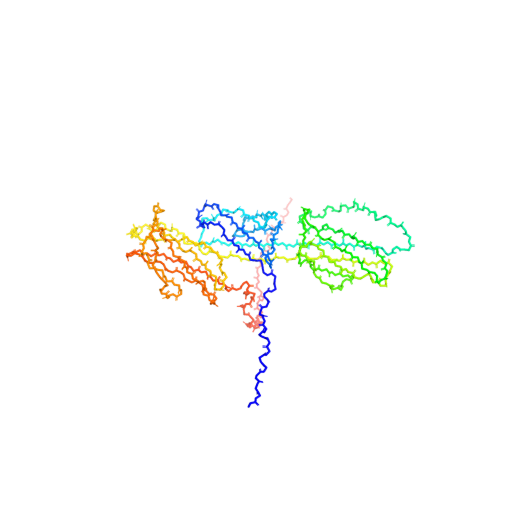 -19.140 1.00 45.97 285 GLU A N 1
ATOM 2084 C CA . GLU A 1 285 ? -29.908 20.654 -19.675 1.00 45.97 285 GLU A CA 1
ATOM 2085 C C . GLU A 1 285 ? -30.181 21.962 -18.876 1.00 45.97 285 GLU A C 1
ATOM 2087 O O . GLU A 1 285 ? -30.311 21.938 -17.660 1.00 45.97 285 GLU A O 1
ATOM 2092 N N . ASP A 1 286 ? -30.216 23.195 -19.387 1.00 39.38 286 ASP A N 1
ATOM 2093 C CA . ASP A 1 286 ? -30.701 23.731 -20.652 1.00 39.38 286 ASP A CA 1
ATOM 2094 C C . ASP A 1 286 ? -30.090 25.132 -20.905 1.00 39.38 286 ASP A C 1
ATOM 2096 O O . ASP A 1 286 ? -29.971 25.974 -20.007 1.00 39.38 286 ASP A O 1
ATOM 2100 N N . ASP A 1 287 ? -29.794 25.414 -22.175 1.00 45.56 287 ASP A N 1
ATOM 2101 C CA . ASP A 1 287 ? -29.748 26.759 -22.745 1.00 45.56 287 ASP A CA 1
ATOM 2102 C C . ASP A 1 287 ? -31.006 27.567 -22.367 1.00 45.56 287 ASP A C 1
ATOM 2104 O O . ASP A 1 287 ? -32.082 27.115 -22.722 1.00 45.56 287 ASP A O 1
ATOM 2108 N N . GLU A 1 288 ? -30.900 28.798 -21.841 1.00 42.75 288 GLU A N 1
ATOM 2109 C CA . GLU A 1 288 ? -31.709 29.943 -22.316 1.00 42.75 288 GLU A CA 1
ATOM 2110 C C . GLU A 1 288 ? -30.964 31.275 -22.100 1.00 42.75 288 GLU A C 1
ATOM 2112 O O . GLU A 1 288 ? -30.767 31.783 -20.997 1.00 42.75 288 GLU A O 1
ATOM 2117 N N . TYR A 1 289 ? -30.544 31.850 -23.223 1.00 43.12 289 TYR A N 1
ATOM 2118 C CA . TYR A 1 289 ? -30.037 33.206 -23.368 1.00 43.12 289 TYR A CA 1
ATOM 2119 C C . TYR A 1 289 ? -31.189 34.196 -23.138 1.00 43.12 289 TYR A C 1
ATOM 2121 O O . TYR A 1 289 ? -31.975 34.441 -24.055 1.00 43.12 289 TYR A O 1
ATOM 2129 N N . GLU A 1 290 ? -31.289 34.807 -21.957 1.00 46.25 290 GLU A N 1
ATOM 2130 C CA . GLU A 1 290 ? -32.129 35.999 -21.796 1.00 46.25 290 GLU A CA 1
ATOM 2131 C C . GLU A 1 290 ? -31.308 37.251 -22.136 1.00 46.25 290 GLU A C 1
ATOM 2133 O O . GLU A 1 290 ? -30.542 37.812 -21.351 1.00 46.25 290 GLU A O 1
ATOM 2138 N N . GLU A 1 291 ? -31.442 37.634 -23.405 1.00 46.66 291 GLU A N 1
ATOM 2139 C CA . GLU A 1 291 ? -31.134 38.955 -23.930 1.00 46.66 291 GLU A CA 1
ATOM 2140 C C . GLU A 1 291 ? -32.115 39.976 -23.340 1.00 46.66 291 GLU A C 1
ATOM 2142 O O . GLU A 1 291 ? -33.194 40.191 -23.888 1.00 46.66 291 GLU A O 1
ATOM 2147 N N . ASP A 1 292 ? -31.703 40.651 -22.268 1.00 47.66 292 ASP A N 1
ATOM 2148 C CA . ASP A 1 292 ? -32.356 41.867 -21.788 1.00 47.66 292 ASP A CA 1
ATOM 2149 C C . ASP A 1 292 ? -31.419 43.062 -21.971 1.00 47.66 292 ASP A C 1
ATOM 2151 O O . ASP A 1 292 ? -30.456 43.287 -21.234 1.00 47.66 292 ASP A O 1
ATOM 2155 N N . GLY A 1 293 ? -31.704 43.818 -23.028 1.00 38.50 293 GLY A N 1
ATOM 2156 C CA . GLY A 1 293 ? -31.149 45.140 -23.251 1.00 38.50 293 GLY A CA 1
ATOM 2157 C C . GLY A 1 293 ? -31.806 46.223 -22.393 1.00 38.50 293 GLY A C 1
ATOM 2158 O O . GLY A 1 293 ? -32.893 46.042 -21.852 1.00 38.50 293 GLY A O 1
ATOM 2159 N N . ASP A 1 294 ? -31.126 47.374 -22.410 1.00 43.03 294 ASP A N 1
ATOM 2160 C CA . ASP A 1 294 ? -31.541 48.699 -21.933 1.00 43.03 294 ASP A CA 1
ATOM 2161 C C . ASP A 1 294 ? -31.738 48.839 -20.413 1.00 43.03 294 ASP A C 1
ATOM 2163 O O . ASP A 1 294 ? -32.710 48.354 -19.868 1.00 43.03 294 ASP A O 1
ATOM 2167 N N . GLU A 1 295 ? -30.888 49.629 -19.743 1.00 49.41 295 GLU A N 1
ATOM 2168 C CA . GLU A 1 295 ? -31.232 51.036 -19.485 1.00 49.41 295 GLU A CA 1
ATOM 2169 C C . GLU A 1 295 ? -29.947 51.876 -19.293 1.00 49.41 295 GLU A C 1
ATOM 2171 O O . GLU A 1 295 ? -29.133 51.644 -18.399 1.00 49.41 295 GLU A O 1
ATOM 2176 N N . GLU A 1 296 ? -29.789 52.879 -20.153 1.00 47.19 296 GLU A N 1
ATOM 2177 C CA . GLU A 1 296 ? -28.972 54.076 -19.944 1.00 47.19 296 GLU A CA 1
ATOM 2178 C C . GLU A 1 296 ? -29.522 54.944 -18.793 1.00 47.19 296 GLU A C 1
ATOM 2180 O O . GLU A 1 296 ? -30.696 54.833 -18.435 1.00 47.19 296 GLU A O 1
ATOM 2185 N N . ALA A 1 297 ? -28.696 55.917 -18.380 1.00 45.03 297 ALA A N 1
ATOM 2186 C CA . ALA A 1 297 ? -28.993 57.098 -17.552 1.00 45.03 297 ALA A CA 1
ATOM 2187 C C . ALA A 1 297 ? -28.899 56.909 -16.028 1.00 45.03 297 ALA A C 1
ATOM 2189 O O . ALA A 1 297 ? -29.428 55.964 -15.458 1.00 45.03 297 ALA A O 1
ATOM 2190 N N . ASP A 1 298 ? -28.340 57.825 -15.245 1.00 46.22 298 ASP A N 1
ATOM 2191 C CA . ASP A 1 298 ? -27.583 59.071 -15.430 1.00 46.22 298 ASP A CA 1
ATOM 2192 C C . ASP A 1 298 ? -27.209 59.519 -13.990 1.00 46.22 298 ASP A C 1
ATOM 2194 O O . ASP A 1 298 ? -27.679 58.938 -13.006 1.00 46.22 298 ASP A O 1
ATOM 2198 N N . ASP A 1 299 ? -26.430 60.598 -13.905 1.00 48.94 299 ASP A N 1
ATOM 2199 C CA . ASP A 1 299 ? -26.204 61.489 -12.755 1.00 48.94 299 ASP A CA 1
ATOM 2200 C C . ASP A 1 299 ? -25.010 61.126 -11.844 1.00 48.94 299 ASP A C 1
ATOM 2202 O O . ASP A 1 299 ? -25.023 60.185 -11.054 1.00 48.94 299 ASP A O 1
ATOM 2206 N N . ASP A 1 300 ? -23.862 61.772 -12.070 1.00 46.66 300 ASP A N 1
ATOM 2207 C CA . ASP A 1 300 ? -23.481 63.110 -11.556 1.00 46.66 300 ASP A CA 1
ATOM 2208 C C . ASP A 1 300 ? -22.928 63.029 -10.120 1.00 46.66 300 ASP A C 1
ATOM 2210 O O . ASP A 1 300 ? -23.656 62.734 -9.179 1.00 46.66 300 ASP A O 1
ATOM 2214 N N . ASP A 1 301 ? -21.638 63.337 -9.940 1.00 54.22 301 ASP A N 1
ATOM 2215 C CA . ASP A 1 301 ? -21.259 64.556 -9.206 1.00 54.22 301 ASP A CA 1
ATOM 2216 C C . ASP A 1 301 ? -19.765 64.863 -9.427 1.00 54.22 301 ASP A C 1
ATOM 2218 O O . ASP A 1 301 ? -18.854 64.320 -8.796 1.00 54.22 301 ASP A O 1
ATOM 2222 N N . ASP A 1 302 ? -19.533 65.759 -10.381 1.00 52.62 302 ASP A N 1
ATOM 2223 C CA . ASP A 1 302 ? -18.298 66.510 -10.568 1.00 52.62 302 ASP A CA 1
ATOM 2224 C C . ASP A 1 302 ? -18.302 67.667 -9.549 1.00 52.62 302 ASP A C 1
ATOM 2226 O O . ASP A 1 302 ? -19.004 68.667 -9.729 1.00 52.62 302 ASP A O 1
ATOM 2230 N N . ALA A 1 303 ? -17.527 67.571 -8.463 1.00 53.44 303 ALA A N 1
ATOM 2231 C CA . ALA A 1 303 ? -17.366 68.693 -7.537 1.00 53.44 303 ALA A CA 1
ATOM 2232 C C . ALA A 1 303 ? -15.960 68.814 -6.924 1.00 53.44 303 ALA A C 1
ATOM 2234 O O . ALA A 1 303 ? -15.624 68.245 -5.890 1.00 53.44 303 ALA A O 1
ATOM 2235 N N . ALA A 1 304 ? -15.222 69.746 -7.533 1.00 50.59 304 ALA A N 1
ATOM 2236 C CA . ALA A 1 304 ? -14.358 70.744 -6.900 1.00 50.59 304 ALA A CA 1
ATOM 2237 C C . ALA A 1 304 ? -12.977 70.317 -6.361 1.00 50.59 304 ALA A C 1
ATOM 2239 O O . ALA A 1 304 ? -12.792 69.971 -5.197 1.00 50.59 304 ALA A O 1
ATOM 2240 N N . GLY A 1 305 ? -11.962 70.598 -7.182 1.00 43.16 305 GLY A N 1
ATOM 2241 C CA . GLY A 1 305 ? -10.598 70.889 -6.741 1.00 43.16 305 GLY A CA 1
ATOM 2242 C C . GLY A 1 305 ? -10.028 72.105 -7.476 1.00 43.16 305 GLY A C 1
ATOM 2243 O O . GLY A 1 305 ? -9.163 71.949 -8.330 1.00 43.16 305 GLY A O 1
ATOM 2244 N N . SER A 1 306 ? -10.526 73.310 -7.175 1.00 57.25 306 SER A N 1
ATOM 2245 C CA . SER A 1 306 ? -9.922 74.578 -7.614 1.00 57.25 306 SER A CA 1
ATOM 2246 C C . SER A 1 306 ? -8.960 75.130 -6.550 1.00 57.25 306 SER A C 1
ATOM 2248 O O . SER A 1 306 ? -9.399 75.450 -5.447 1.00 57.25 306 SER A O 1
ATOM 2250 N N . GLU A 1 307 ? -7.685 75.238 -6.937 1.00 52.31 307 GLU A N 1
ATOM 2251 C CA . GLU A 1 307 ? -6.728 76.348 -6.716 1.00 52.31 307 GLU A CA 1
ATOM 2252 C C . GLU A 1 307 ? -6.486 76.927 -5.298 1.00 52.31 307 GLU A C 1
ATOM 2254 O O . GLU A 1 307 ? -7.348 77.602 -4.739 1.00 52.31 307 GLU A O 1
ATOM 2259 N N . ASP A 1 308 ? -5.250 76.784 -4.783 1.00 48.31 308 ASP A N 1
ATOM 2260 C CA . ASP A 1 308 ? -4.219 77.858 -4.698 1.00 48.31 308 ASP A CA 1
ATOM 2261 C C . ASP A 1 308 ? -2.820 77.264 -4.413 1.00 48.31 308 ASP A C 1
ATOM 2263 O O . ASP A 1 308 ? -2.682 76.479 -3.444 1.00 48.31 308 ASP A O 1
#

Radius of gyration: 29.55 Å; chains: 1; bounding box: 64×110×66 Å

pLDDT: mean 72.53, std 18.94, range [25.45, 94.19]

Organism: NCBI:txid1873524